Protein AF-0000000077599517 (afdb_homodimer)

Structure (mmCIF, N/CA/C/O backbone):
data_AF-0000000077599517-model_v1
#
loop_
_entity.id
_entity.type
_entity.pdbx_description
1 polymer 'L-dopachrome isomerase'
#
loop_
_atom_site.group_PDB
_atom_site.id
_atom_site.type_symbol
_atom_site.label_atom_id
_atom_site.label_alt_id
_atom_site.label_comp_id
_atom_site.label_asym_id
_atom_site.label_entity_id
_atom_site.label_seq_id
_atom_site.pdbx_PDB_ins_code
_atom_site.Cartn_x
_atom_site.Cartn_y
_atom_site.Cartn_z
_atom_site.occupancy
_atom_site.B_iso_or_equiv
_atom_site.auth_seq_id
_atom_site.auth_comp_id
_atom_site.auth_asym_id
_atom_site.auth_atom_id
_atom_site.pdbx_PDB_model_num
ATOM 1 N N . MET A 1 1 ? 3.199 19.297 -1.948 1 80 1 MET A N 1
ATOM 2 C CA . MET A 1 1 ? 2.852 17.906 -2.254 1 80 1 MET A CA 1
ATOM 3 C C . MET A 1 1 ? 2.518 17.141 -0.98 1 80 1 MET A C 1
ATOM 5 O O . MET A 1 1 ? 3.193 17.297 0.039 1 80 1 MET A O 1
ATOM 9 N N . PRO A 1 2 ? 1.123 16.578 -1.035 1 97.25 2 PRO A N 1
ATOM 10 C CA . PRO A 1 2 ? 0.981 15.195 -0.554 1 97.25 2 PRO A CA 1
ATOM 11 C C . PRO A 1 2 ? 0.06 14.352 -1.435 1 97.25 2 PRO A C 1
ATOM 13 O O . PRO A 1 2 ? -0.87 14.883 -2.047 1 97.25 2 PRO A O 1
ATOM 16 N N . THR A 1 3 ? 0.382 13.102 -1.575 1 98.69 3 THR A N 1
ATOM 17 C CA . THR A 1 3 ? -0.52 12.141 -2.193 1 98.69 3 THR A CA 1
ATOM 18 C C . THR A 1 3 ? -1.025 11.133 -1.164 1 98.69 3 THR A C 1
ATOM 20 O O . THR A 1 3 ? -0.241 10.586 -0.385 1 98.69 3 THR A O 1
ATOM 23 N N . LEU A 1 4 ? -2.318 10.992 -1.069 1 98.88 4 LEU A N 1
ATOM 24 C CA . LEU A 1 4 ? -2.969 9.945 -0.291 1 98.88 4 LEU A CA 1
ATOM 25 C C . LEU A 1 4 ? -3.652 8.93 -1.205 1 98.88 4 LEU A C 1
ATOM 27 O O . LEU A 1 4 ? -4.629 9.258 -1.88 1 98.88 4 LEU A O 1
ATOM 31 N N . THR A 1 5 ? -3.18 7.684 -1.214 1 98.88 5 THR A N 1
ATOM 32 C CA . THR A 1 5 ? -3.684 6.641 -2.1 1 98.88 5 THR A CA 1
ATOM 33 C C . THR A 1 5 ? -4.332 5.516 -1.296 1 98.88 5 THR A C 1
ATOM 35 O O . THR A 1 5 ? -3.648 4.793 -0.569 1 98.88 5 THR A O 1
ATOM 38 N N . LEU A 1 6 ? -5.621 5.371 -1.479 1 98.94 6 LEU A N 1
ATOM 39 C CA . LEU A 1 6 ? -6.398 4.43 -0.68 1 98.94 6 LEU A CA 1
ATOM 40 C C . LEU A 1 6 ? -6.848 3.24 -1.524 1 98.94 6 LEU A C 1
ATOM 42 O O . LEU A 1 6 ? -7.457 3.42 -2.58 1 98.94 6 LEU A O 1
ATOM 46 N N . LEU A 1 7 ? -6.469 2.105 -1.11 1 98.88 7 LEU A N 1
ATOM 47 C CA . LEU A 1 7 ? -7.016 0.846 -1.604 1 98.88 7 LEU A CA 1
ATOM 48 C C . LEU A 1 7 ? -7.918 0.199 -0.56 1 98.88 7 LEU A C 1
ATOM 50 O O . LEU A 1 7 ? -7.543 0.09 0.61 1 98.88 7 LEU A O 1
ATOM 54 N N . THR A 1 8 ? -9.117 -0.153 -0.905 1 98.94 8 THR A N 1
ATOM 55 C CA . THR A 1 8 ? -10.047 -0.777 0.032 1 98.94 8 THR A CA 1
ATOM 56 C C . THR A 1 8 ? -10.984 -1.738 -0.694 1 98.94 8 THR A C 1
ATOM 58 O O . THR A 1 8 ? -11.125 -1.667 -1.916 1 98.94 8 THR A O 1
ATOM 61 N N . ASN A 1 9 ? -11.547 -2.686 0.037 1 98.94 9 ASN A N 1
ATOM 62 C CA . ASN A 1 9 ? -12.531 -3.594 -0.546 1 98.94 9 ASN A CA 1
ATOM 63 C C . ASN A 1 9 ? -13.953 -3.162 -0.224 1 98.94 9 ASN A C 1
ATOM 65 O O . ASN A 1 9 ? -14.898 -3.924 -0.429 1 98.94 9 ASN A O 1
ATOM 69 N N . VAL A 1 10 ? -14.094 -1.972 0.323 1 98.88 10 VAL A N 1
ATOM 70 C CA . VAL A 1 10 ? -15.414 -1.406 0.595 1 98.88 10 VAL A CA 1
ATOM 71 C C . VAL A 1 10 ? -15.875 -0.574 -0.6 1 98.88 10 VAL A C 1
ATOM 73 O O . VAL A 1 10 ? -15.227 0.403 -0.973 1 98.88 10 VAL A O 1
ATOM 76 N N . LYS A 1 11 ? -16.969 -0.982 -1.206 1 98.56 11 LYS A N 1
ATOM 77 C CA . LYS A 1 11 ? -17.547 -0.253 -2.336 1 98.56 11 LYS A CA 1
ATOM 78 C C . LYS A 1 11 ? -18.391 0.922 -1.859 1 98.56 11 LYS A C 1
ATOM 80 O O . LYS A 1 11 ? -19.344 0.738 -1.1 1 98.56 11 LYS A O 1
ATOM 85 N N . LEU A 1 12 ? -18.078 2.041 -2.266 1 98.56 12 LEU A N 1
ATOM 86 C CA . LEU A 1 12 ? -18.781 3.246 -1.848 1 98.56 12 LEU A CA 1
ATOM 87 C C . LEU A 1 12 ? -19.875 3.611 -2.85 1 98.56 12 LEU A C 1
ATOM 89 O O . LEU A 1 12 ? -19.688 3.436 -4.059 1 98.56 12 LEU A O 1
ATOM 93 N N . ALA A 1 13 ? -20.922 4.199 -2.406 1 98.06 13 ALA A N 1
ATOM 94 C CA . ALA A 1 13 ? -22.016 4.656 -3.258 1 98.06 13 ALA A CA 1
ATOM 95 C C . ALA A 1 13 ? -21.594 5.855 -4.102 1 98.06 13 ALA A C 1
ATOM 97 O O . ALA A 1 13 ? -21.984 5.969 -5.266 1 98.06 13 ALA A O 1
ATOM 98 N N . ASP A 1 14 ? -20.812 6.781 -3.564 1 98.56 14 ASP A N 1
ATOM 99 C CA . ASP A 1 14 ? -20.344 7.988 -4.242 1 98.56 14 ASP A CA 1
ATOM 100 C C . ASP A 1 14 ? -18.859 8.227 -3.988 1 98.56 14 ASP A C 1
ATOM 102 O O . ASP A 1 14 ? -18.5 9.086 -3.184 1 98.56 14 ASP A O 1
ATOM 106 N N . PRO A 1 15 ? -18.031 7.488 -4.684 1 98.5 15 PRO A N 1
ATOM 107 C CA . PRO A 1 15 ? -16.594 7.594 -4.473 1 98.5 15 PRO A CA 1
ATOM 108 C C . PRO A 1 15 ? -16.062 9.008 -4.723 1 98.5 15 PRO A C 1
ATOM 110 O O . PRO A 1 15 ? -15.07 9.414 -4.113 1 98.5 15 PRO A O 1
ATOM 113 N N . LYS A 1 16 ? -16.672 9.734 -5.621 1 98.69 16 LYS A N 1
ATOM 114 C CA . LYS A 1 16 ? -16.219 11.086 -5.918 1 98.69 16 LYS A CA 1
ATOM 115 C C . LYS A 1 16 ? -16.453 12.023 -4.73 1 98.69 16 LYS A C 1
ATOM 117 O O . LYS A 1 16 ? -15.578 12.82 -4.375 1 98.69 16 LYS A O 1
ATOM 122 N N . ALA A 1 17 ? -17.578 11.93 -4.148 1 98.75 17 ALA A N 1
ATOM 123 C CA . ALA A 1 17 ? -17.859 12.719 -2.945 1 98.75 17 ALA A CA 1
ATOM 124 C C . ALA A 1 17 ? -16.891 12.336 -1.819 1 98.75 17 ALA A C 1
ATOM 126 O O . ALA A 1 17 ? -16.391 13.203 -1.103 1 98.75 17 ALA A O 1
ATOM 127 N N . PHE A 1 18 ? -16.719 11.078 -1.637 1 98.81 18 PHE A N 1
ATOM 128 C CA . PHE A 1 18 ? -15.773 10.602 -0.637 1 98.81 18 PHE A CA 1
ATOM 129 C C . PHE A 1 18 ? -14.383 11.195 -0.874 1 98.81 18 PHE A C 1
ATOM 131 O O . PHE A 1 18 ? -13.734 11.656 0.064 1 98.81 18 PHE A O 1
ATOM 138 N N . ALA A 1 19 ? -13.93 11.141 -2.139 1 98.88 19 ALA A N 1
ATOM 139 C CA . ALA A 1 19 ? -12.594 11.625 -2.471 1 98.88 19 ALA A CA 1
ATOM 140 C C . ALA A 1 19 ? -12.438 13.102 -2.121 1 98.88 19 ALA A C 1
ATOM 142 O O . ALA A 1 19 ? -11.375 13.523 -1.653 1 98.88 19 ALA A O 1
ATOM 143 N N . LEU A 1 20 ? -13.453 13.883 -2.363 1 98.88 20 LEU A N 1
ATOM 144 C CA . LEU A 1 20 ? -13.398 15.305 -2.041 1 98.88 20 LEU A CA 1
ATOM 145 C C . LEU A 1 20 ? -13.32 15.523 -0.533 1 98.88 20 LEU A C 1
ATOM 147 O O . LEU A 1 20 ? -12.555 16.359 -0.06 1 98.88 20 LEU A O 1
ATOM 151 N N . GLU A 1 21 ? -14.109 14.773 0.191 1 98.88 21 GLU A N 1
ATOM 152 C CA . GLU A 1 21 ? -14.039 14.836 1.647 1 98.88 21 GLU A CA 1
ATOM 153 C C . GLU A 1 21 ? -12.664 14.391 2.15 1 98.88 21 GLU A C 1
ATOM 155 O O . GLU A 1 21 ? -12.109 15 3.068 1 98.88 21 GLU A O 1
ATOM 160 N N . PHE A 1 22 ? -12.133 13.367 1.565 1 98.88 22 PHE A N 1
ATOM 161 C CA . PHE A 1 22 ? -10.828 12.82 1.911 1 98.88 22 PHE A CA 1
ATOM 162 C C . PHE A 1 22 ? -9.727 13.836 1.636 1 98.88 22 PHE A C 1
ATOM 164 O O . PHE A 1 22 ? -8.781 13.969 2.42 1 98.88 22 PHE A O 1
ATOM 171 N N . SER A 1 23 ? -9.852 14.539 0.57 1 98.88 23 SER A N 1
ATOM 172 C CA . SER A 1 23 ? -8.906 15.594 0.225 1 98.88 23 SER A CA 1
ATOM 173 C C . SER A 1 23 ? -8.875 16.688 1.294 1 98.88 23 SER A C 1
ATOM 175 O O . SER A 1 23 ? -7.801 17.078 1.751 1 98.88 23 SER A O 1
ATOM 177 N N . LYS A 1 24 ? -10.016 17.141 1.691 1 98.81 24 LYS A N 1
ATOM 178 C CA . LYS A 1 24 ? -10.109 18.156 2.727 1 98.81 24 LYS A CA 1
ATOM 179 C C . LYS A 1 24 ? -9.516 17.672 4.043 1 98.81 24 LYS A C 1
ATOM 181 O O . LYS A 1 24 ? -8.734 18.375 4.68 1 98.81 24 LYS A O 1
ATOM 186 N N . LEU A 1 25 ? -9.93 16.484 4.449 1 98.88 25 LEU A N 1
ATOM 187 C CA . LEU A 1 25 ? -9.406 15.883 5.672 1 98.88 25 LEU A CA 1
ATOM 188 C C . LEU A 1 25 ? -7.887 15.758 5.602 1 98.88 25 LEU A C 1
ATOM 190 O O . LEU A 1 25 ? -7.191 16.031 6.586 1 98.88 25 LEU A O 1
ATOM 194 N N . GLY A 1 26 ? -7.363 15.227 4.422 1 98.75 26 GLY A N 1
ATOM 195 C CA . GLY A 1 26 ? -5.926 15.102 4.242 1 98.75 26 GLY A CA 1
ATOM 196 C C . GLY A 1 26 ? -5.18 16.406 4.441 1 98.75 26 GLY A C 1
ATOM 197 O O . GLY A 1 26 ? -4.145 16.438 5.109 1 98.75 26 GLY A O 1
ATOM 198 N N . ALA A 1 27 ? -5.699 17.453 3.871 1 98.75 27 ALA A N 1
ATOM 199 C CA . ALA A 1 27 ? -5.094 18.766 4.012 1 98.75 27 ALA A CA 1
ATOM 200 C C . ALA A 1 27 ? -5.027 19.188 5.477 1 98.75 27 ALA A C 1
ATOM 202 O O . ALA A 1 27 ? -3.975 19.609 5.961 1 98.75 27 ALA A O 1
ATOM 203 N N . GLU A 1 28 ? -6.113 19.047 6.172 1 98.69 28 GLU A N 1
ATOM 204 C CA . GLU A 1 28 ? -6.199 19.406 7.582 1 98.69 28 GLU A CA 1
ATOM 205 C C . GLU A 1 28 ? -5.266 18.547 8.43 1 98.69 28 GLU A C 1
ATOM 207 O O . GLU A 1 28 ? -4.543 19.062 9.289 1 98.69 28 GLU A O 1
ATOM 212 N N . THR A 1 29 ? -5.262 17.312 8.234 1 98.75 29 THR A N 1
ATOM 213 C CA . THR A 1 29 ? -4.484 16.359 9.016 1 98.75 29 THR A CA 1
ATOM 214 C C . THR A 1 29 ? -2.988 16.609 8.852 1 98.75 29 THR A C 1
ATOM 216 O O . THR A 1 29 ? -2.244 16.641 9.828 1 98.75 29 THR A O 1
ATOM 219 N N . LEU A 1 30 ? -2.523 16.828 7.586 1 98.56 30 LEU A N 1
ATOM 220 C CA . LEU A 1 30 ? -1.104 16.953 7.27 1 98.56 30 LEU A CA 1
ATOM 221 C C . LEU A 1 30 ? -0.638 18.391 7.445 1 98.56 30 LEU A C 1
ATOM 223 O O . LEU A 1 30 ? 0.56 18.672 7.363 1 98.56 30 LEU A O 1
ATOM 227 N N . GLY A 1 31 ? -1.608 19.312 7.652 1 98 31 GLY A N 1
ATOM 228 C CA . GLY A 1 31 ? -1.264 20.719 7.793 1 98 31 GLY A CA 1
ATOM 229 C C . GLY A 1 31 ? -0.729 21.328 6.516 1 98 31 GLY A C 1
ATOM 230 O O . GLY A 1 31 ? 0.248 22.078 6.543 1 98 31 GLY A O 1
ATOM 231 N N . LYS A 1 32 ? -1.243 20.906 5.438 1 97.69 32 LYS A N 1
ATOM 232 C CA . LYS A 1 32 ? -0.854 21.406 4.121 1 97.69 32 LYS A CA 1
ATOM 233 C C . LYS A 1 32 ? -2.045 22.031 3.398 1 97.69 32 LYS A C 1
ATOM 235 O O . LYS A 1 32 ? -3.186 21.609 3.582 1 97.69 32 LYS A O 1
ATOM 240 N N . PRO A 1 33 ? -1.785 23.078 2.508 1 97.88 33 PRO A N 1
ATOM 241 C CA . PRO A 1 33 ? -2.898 23.625 1.724 1 97.88 33 PRO A CA 1
ATOM 242 C C . PRO A 1 33 ? -3.541 22.578 0.818 1 97.88 33 PRO A C 1
ATOM 244 O O . PRO A 1 33 ? -2.836 21.797 0.163 1 97.88 33 PRO A O 1
ATOM 247 N N . GLU A 1 34 ? -4.902 22.547 0.799 1 98.44 34 GLU A N 1
ATOM 248 C CA . GLU A 1 34 ? -5.605 21.594 -0.051 1 98.44 34 GLU A CA 1
ATOM 249 C C . GLU A 1 34 ? -5.238 21.781 -1.52 1 98.44 34 GLU A C 1
ATOM 251 O O . GLU A 1 34 ? -5.285 20.828 -2.305 1 98.44 34 GLU A O 1
ATOM 256 N N . LEU A 1 35 ? -4.789 22.922 -1.9 1 97.81 35 LEU A N 1
ATOM 257 C CA . LEU A 1 35 ? -4.324 23.25 -3.242 1 97.81 35 LEU A CA 1
ATOM 258 C C . LEU A 1 35 ? -3.34 22.203 -3.752 1 97.81 35 LEU A C 1
ATOM 260 O O . LEU A 1 35 ? -3.275 21.938 -4.953 1 97.81 35 LEU A O 1
ATOM 264 N N . TYR A 1 36 ? -2.609 21.562 -2.865 1 97.69 36 TYR A N 1
ATOM 265 C CA . TYR A 1 36 ? -1.51 20.688 -3.268 1 97.69 36 TYR A CA 1
ATOM 266 C C . TYR A 1 36 ? -1.839 19.234 -2.986 1 97.69 36 TYR A C 1
ATOM 268 O O . TYR A 1 36 ? -1.018 18.344 -3.232 1 97.69 36 TYR A O 1
ATOM 276 N N . ILE A 1 37 ? -2.988 18.891 -2.479 1 98.75 37 ILE A N 1
ATOM 277 C CA . ILE A 1 37 ? -3.342 17.547 -2.041 1 98.75 37 ILE A CA 1
ATOM 278 C C . ILE A 1 37 ? -3.883 16.75 -3.221 1 98.75 37 ILE A C 1
ATOM 280 O O . ILE A 1 37 ? -4.773 17.203 -3.939 1 98.75 37 ILE A O 1
ATOM 284 N N . SER A 1 38 ? -3.355 15.602 -3.408 1 98.81 38 SER A N 1
ATOM 285 C CA . SER A 1 38 ? -3.898 14.609 -4.336 1 98.81 38 SER A CA 1
ATOM 286 C C . SER A 1 38 ? -4.348 13.352 -3.602 1 98.81 38 SER A C 1
ATOM 288 O O . SER A 1 38 ? -3.607 12.812 -2.777 1 98.81 38 SER A O 1
ATOM 290 N N . VAL A 1 39 ? -5.617 12.906 -3.863 1 98.88 39 VAL A N 1
ATOM 291 C CA . VAL A 1 39 ? -6.078 11.68 -3.234 1 98.88 39 VAL A CA 1
ATOM 292 C C . VAL A 1 39 ? -6.617 10.719 -4.297 1 98.88 39 VAL A C 1
ATOM 294 O O . VAL A 1 39 ? -6.973 11.148 -5.398 1 98.88 39 VAL 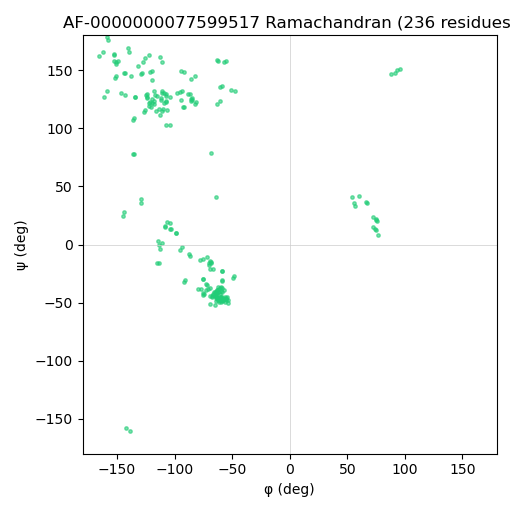A O 1
ATOM 297 N N . SER A 1 40 ? -6.633 9.445 -4.004 1 98.75 40 SER A N 1
ATOM 298 C CA . SER A 1 40 ? -7.289 8.453 -4.848 1 98.75 40 SER A CA 1
ATOM 299 C C . SER A 1 40 ? -7.934 7.355 -4.008 1 98.75 40 SER A C 1
ATOM 301 O O . SER A 1 40 ? -7.5 7.09 -2.885 1 98.75 40 SER A O 1
ATOM 303 N N . TYR A 1 41 ? -9.008 6.879 -4.535 1 98.81 41 TYR A N 1
ATOM 304 C CA . TYR A 1 41 ? -9.766 5.746 -4.012 1 98.81 41 TYR A CA 1
ATOM 305 C C . TYR A 1 41 ? -9.828 4.613 -5.027 1 98.81 41 TYR A C 1
ATOM 307 O O . TYR A 1 41 ? -10.25 4.816 -6.168 1 98.81 41 TYR A O 1
ATOM 315 N N . THR A 1 42 ? -9.359 3.486 -4.641 1 98.75 42 THR A N 1
ATOM 316 C CA . THR A 1 42 ? -9.461 2.299 -5.484 1 98.75 42 THR A CA 1
ATOM 317 C C . THR A 1 42 ? -10.227 1.189 -4.766 1 98.75 42 THR A C 1
ATOM 319 O O . THR A 1 42 ? -9.859 0.792 -3.658 1 98.75 42 THR A O 1
ATOM 322 N N . TYR A 1 43 ? -11.266 0.766 -5.402 1 98.81 43 TYR A N 1
ATOM 323 C CA . TYR A 1 43 ? -11.977 -0.415 -4.926 1 98.81 43 TYR A CA 1
ATOM 324 C C . TYR A 1 43 ? -11.336 -1.69 -5.457 1 98.81 43 TYR A C 1
ATOM 326 O O . TYR A 1 43 ? -11.109 -1.824 -6.664 1 98.81 43 TYR A O 1
ATOM 334 N N . ASN A 1 44 ? -10.977 -2.574 -4.551 1 98.81 44 ASN A N 1
ATOM 335 C CA . ASN A 1 44 ? -10.445 -3.885 -4.902 1 98.81 44 ASN A CA 1
ATOM 336 C C . ASN A 1 44 ? -11.078 -4.992 -4.062 1 98.81 44 ASN A C 1
ATOM 338 O O . ASN A 1 44 ? -10.75 -5.148 -2.887 1 98.81 44 ASN A O 1
ATOM 342 N N . GLU A 1 45 ? -11.891 -5.766 -4.676 1 98.31 45 GLU A N 1
ATOM 343 C CA . GLU A 1 45 ? -12.656 -6.766 -3.941 1 98.31 45 GLU A CA 1
ATOM 344 C C . GLU A 1 45 ? -11.766 -7.906 -3.465 1 98.31 45 GLU A C 1
ATOM 346 O O . GLU A 1 45 ? -12.18 -8.727 -2.639 1 98.31 45 GLU A O 1
ATOM 351 N N . THR A 1 46 ? -10.555 -8 -3.9 1 98.81 46 THR A N 1
ATOM 352 C CA . THR A 1 46 ? -9.664 -9.094 -3.529 1 98.81 46 THR A CA 1
ATOM 353 C C . THR A 1 46 ? -8.781 -8.703 -2.348 1 98.81 46 THR A C 1
ATOM 355 O O . THR A 1 46 ? -7.996 -9.508 -1.855 1 98.81 46 THR A O 1
ATOM 358 N N . LEU A 1 47 ? -8.867 -7.508 -1.941 1 98.88 47 LEU A N 1
ATOM 359 C CA . LEU A 1 47 ? -8.07 -7.113 -0.784 1 98.88 47 LEU A CA 1
ATOM 360 C C . LEU A 1 47 ? -8.453 -7.934 0.443 1 98.88 47 LEU A C 1
ATOM 362 O O . LEU A 1 47 ? -9.625 -7.973 0.83 1 98.88 47 LEU A O 1
ATOM 366 N N . THR A 1 48 ? -7.504 -8.578 0.995 1 98.88 48 THR A N 1
ATOM 367 C CA . THR A 1 48 ? -7.711 -9.336 2.223 1 98.88 48 THR A CA 1
ATOM 368 C C . THR A 1 48 ? -6.953 -8.703 3.387 1 98.88 48 THR A C 1
ATOM 370 O O . THR A 1 48 ? -6.023 -7.922 3.178 1 98.88 48 THR A O 1
ATOM 373 N N . PHE A 1 49 ? -7.367 -9.055 4.488 1 98.88 49 PHE A N 1
ATOM 374 C CA . PHE A 1 49 ? -6.668 -8.891 5.758 1 98.88 49 PHE A CA 1
ATOM 375 C C . PHE A 1 49 ? -6.973 -10.055 6.691 1 98.88 49 PHE A C 1
ATOM 377 O O . PHE A 1 49 ? -8.133 -10.453 6.84 1 98.88 49 PHE A O 1
ATOM 384 N N . ASN A 1 50 ? -5.871 -10.641 7.262 1 98.38 50 ASN A N 1
ATOM 385 C CA . ASN A 1 50 ? -6.078 -11.773 8.156 1 98.38 50 ASN A CA 1
ATOM 386 C C . ASN A 1 50 ? -6.84 -12.898 7.465 1 98.38 50 ASN A C 1
ATOM 388 O O . ASN A 1 50 ? -7.758 -13.477 8.047 1 98.38 50 ASN A O 1
ATOM 392 N N . GLY A 1 51 ? -6.621 -13.039 6.188 1 98.31 51 GLY A N 1
ATOM 393 C CA . GLY A 1 51 ? -7.188 -14.156 5.449 1 98.31 51 GLY A CA 1
ATOM 394 C C . GLY A 1 51 ? -8.68 -14.031 5.227 1 98.31 51 GLY A C 1
ATOM 395 O O . GLY A 1 51 ? -9.391 -15.039 5.117 1 98.31 51 GLY A O 1
ATOM 396 N N . SER A 1 52 ? -9.195 -12.883 5.258 1 98.81 52 SER A N 1
ATOM 397 C CA . SER A 1 52 ? -10.625 -12.703 5.051 1 98.81 52 SER A CA 1
ATOM 398 C C . SER A 1 52 ? -10.906 -11.461 4.211 1 98.81 52 SER A C 1
ATOM 400 O O . SER A 1 52 ? -10.031 -10.625 4.02 1 98.81 52 SER A O 1
ATOM 402 N N . PHE A 1 53 ? -12.219 -11.383 3.793 1 98.81 53 PHE A N 1
ATOM 403 C CA . PHE A 1 53 ? -12.625 -10.281 2.928 1 98.81 53 PHE A CA 1
ATOM 404 C C . PHE A 1 53 ? -13.5 -9.289 3.688 1 98.81 53 PHE A C 1
ATOM 406 O O . PHE A 1 53 ? -14.203 -8.484 3.08 1 98.81 53 PHE A O 1
ATOM 413 N N . ALA A 1 54 ? -13.492 -9.375 5.059 1 98.81 54 ALA A N 1
A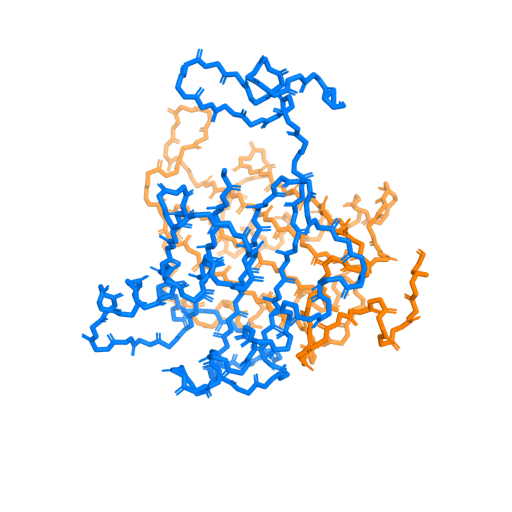TOM 414 C CA . ALA A 1 54 ? -14.133 -8.312 5.836 1 98.81 54 ALA A CA 1
ATOM 415 C C . ALA A 1 54 ? -13.523 -6.949 5.504 1 98.81 54 ALA A C 1
ATOM 417 O O . ALA A 1 54 ? -12.422 -6.871 4.961 1 98.81 54 ALA A O 1
ATOM 418 N N . PRO A 1 55 ? -14.211 -5.875 5.719 1 98.88 55 PRO A N 1
ATOM 419 C CA . PRO A 1 55 ? -13.727 -4.543 5.348 1 98.88 55 PRO A CA 1
ATOM 420 C C . PRO A 1 55 ? -12.289 -4.289 5.797 1 98.88 55 PRO A C 1
ATOM 422 O O . PRO A 1 55 ? -11.938 -4.582 6.941 1 98.88 55 PRO A O 1
ATOM 425 N N . ALA A 1 56 ? -11.508 -3.793 4.875 1 98.94 56 ALA A N 1
ATOM 426 C CA . ALA A 1 56 ? -10.086 -3.549 5.094 1 98.94 56 ALA A CA 1
ATOM 427 C C . ALA A 1 56 ? -9.578 -2.414 4.203 1 98.94 56 ALA A C 1
ATOM 429 O O . ALA A 1 56 ? -10.266 -1.997 3.27 1 98.94 56 ALA A O 1
ATOM 430 N N . PHE A 1 57 ? -8.391 -1.882 4.543 1 98.88 57 PHE A N 1
ATOM 431 C CA . PHE A 1 57 ? -7.82 -0.862 3.674 1 98.88 57 PHE A CA 1
ATOM 432 C C . PHE A 1 57 ? -6.297 -0.879 3.744 1 98.88 57 PHE A C 1
ATOM 434 O O . PHE A 1 57 ? -5.719 -1.4 4.703 1 98.88 57 PHE A O 1
ATOM 441 N N . ASN A 1 58 ? -5.688 -0.429 2.75 1 98.88 58 ASN A N 1
ATOM 442 C CA . ASN A 1 58 ? -4.297 0.005 2.695 1 98.88 58 ASN A CA 1
ATOM 443 C C . ASN A 1 58 ? -4.176 1.445 2.207 1 98.88 58 ASN A C 1
ATOM 445 O O . ASN A 1 58 ? -4.734 1.801 1.167 1 98.88 58 ASN A O 1
ATOM 449 N N . LEU A 1 59 ? -3.512 2.211 2.969 1 98.88 59 LEU A N 1
ATOM 450 C CA . LEU A 1 59 ? -3.348 3.621 2.635 1 98.88 59 LEU A CA 1
ATOM 451 C C . LEU A 1 59 ? -1.871 3.998 2.578 1 98.88 59 LEU A C 1
ATOM 453 O O . LEU A 1 59 ? -1.098 3.631 3.465 1 98.88 59 LEU A O 1
ATOM 457 N N . SER A 1 60 ? -1.476 4.613 1.538 1 98.75 60 SER A N 1
ATOM 458 C CA . SER A 1 60 ? -0.136 5.18 1.417 1 98.75 60 SER A CA 1
ATOM 459 C C . SER A 1 60 ? -0.178 6.703 1.404 1 98.75 60 SER A C 1
ATOM 461 O O . SER A 1 60 ? -0.953 7.305 0.656 1 98.75 60 SER A O 1
ATOM 463 N N . ILE A 1 61 ? 0.639 7.277 2.17 1 98.81 61 ILE A N 1
ATOM 464 C CA . ILE A 1 61 ? 0.748 8.734 2.242 1 98.81 61 ILE A CA 1
ATOM 465 C C . ILE A 1 61 ? 2.178 9.156 1.92 1 98.81 61 ILE A C 1
ATOM 467 O O . ILE A 1 61 ? 3.119 8.781 2.623 1 98.81 61 ILE A O 1
ATOM 471 N N . LYS A 1 62 ? 2.332 9.898 0.911 1 98.56 62 LYS A N 1
ATOM 472 C CA . LYS A 1 62 ? 3.598 10.539 0.568 1 98.56 62 LYS A CA 1
ATOM 473 C C . LYS A 1 62 ? 3.541 12.039 0.834 1 98.56 62 LYS A C 1
ATOM 475 O O . LYS A 1 62 ? 2.664 12.734 0.319 1 98.56 62 LYS A O 1
ATOM 480 N N . SER A 1 63 ? 4.387 12.5 1.601 1 98.19 63 SER A N 1
ATOM 481 C CA . SER A 1 63 ? 4.422 13.906 1.989 1 98.19 63 SER A CA 1
ATOM 482 C C . SER A 1 63 ? 5.844 14.359 2.311 1 98.19 63 SER A C 1
ATOM 484 O O . SER A 1 63 ? 6.633 13.594 2.865 1 98.19 63 SER A O 1
ATOM 486 N N . LEU A 1 64 ? 6.164 15.586 1.993 1 97.5 64 LEU A N 1
ATOM 487 C CA . LEU A 1 64 ? 7.52 16.109 2.164 1 97.5 64 LEU A CA 1
ATOM 488 C C . LEU A 1 64 ? 7.652 16.844 3.492 1 97.5 64 LEU A C 1
ATOM 490 O O . LEU A 1 64 ? 6.801 17.672 3.842 1 97.5 64 LEU A O 1
ATOM 494 N N . ASP A 1 65 ? 8.656 16.531 4.223 1 96.06 65 ASP A N 1
ATOM 495 C CA . ASP A 1 65 ? 9.211 17.328 5.312 1 96.06 65 ASP A CA 1
ATOM 496 C C . ASP A 1 65 ? 8.305 17.281 6.543 1 96.06 65 ASP A C 1
ATOM 498 O O . ASP A 1 65 ? 8.422 18.109 7.441 1 96.06 65 ASP A O 1
ATOM 502 N N . ASN A 1 66 ? 7.363 16.406 6.625 1 97.25 66 ASN A N 1
ATOM 503 C CA . ASN A 1 66 ? 6.473 16.422 7.781 1 97.25 66 ASN A CA 1
ATOM 504 C C . ASN A 1 66 ? 6.09 15 8.203 1 97.25 66 ASN A C 1
ATOM 506 O O . ASN A 1 66 ? 4.961 14.766 8.633 1 97.25 66 ASN A O 1
ATOM 510 N N . ILE A 1 67 ? 6.902 14.062 7.949 1 96.44 67 ILE A N 1
ATOM 511 C CA . ILE A 1 67 ? 6.75 12.672 8.359 1 96.44 67 ILE A CA 1
ATOM 512 C C . ILE A 1 67 ? 7.781 12.336 9.43 1 96.44 67 ILE A C 1
ATOM 514 O O . ILE A 1 67 ? 8.992 12.453 9.203 1 96.44 67 ILE A O 1
ATOM 518 N N . ASN A 1 68 ? 7.336 12.023 10.57 1 94.5 68 ASN A N 1
ATOM 519 C CA . ASN A 1 68 ? 8.18 11.562 11.664 1 94.5 68 ASN A CA 1
ATOM 520 C C . ASN A 1 68 ? 7.375 10.789 12.711 1 94.5 68 ASN A C 1
ATOM 522 O O . ASN A 1 68 ? 6.16 10.633 12.57 1 94.5 68 ASN A O 1
ATOM 526 N N . HIS A 1 69 ? 8.008 10.273 13.75 1 92.62 69 HIS A N 1
ATOM 527 C CA . HIS A 1 69 ? 7.387 9.391 14.727 1 92.62 69 HIS A CA 1
ATOM 528 C C . HIS A 1 69 ? 6.207 10.07 15.414 1 92.62 69 HIS A C 1
ATOM 530 O O . HIS A 1 69 ? 5.109 9.516 15.477 1 92.62 69 HIS A O 1
ATOM 536 N N . GLU A 1 70 ? 6.434 11.266 15.891 1 92.31 70 GLU A N 1
ATOM 537 C CA . GLU A 1 70 ? 5.43 11.953 16.703 1 92.31 70 GLU A CA 1
ATOM 538 C C . GLU A 1 70 ? 4.18 12.266 15.875 1 92.31 70 GLU A C 1
ATOM 540 O O . GLU A 1 70 ? 3.066 11.938 16.281 1 92.31 70 GLU A O 1
ATOM 545 N N . VAL A 1 71 ? 4.332 12.875 14.758 1 96.69 71 VAL A N 1
ATOM 546 C CA . VAL A 1 71 ? 3.162 13.336 14.023 1 96.69 71 VAL A CA 1
ATOM 547 C C . VAL A 1 71 ? 2.477 12.156 13.344 1 96.69 71 VAL A C 1
ATOM 549 O O . VAL A 1 71 ? 1.257 12.164 13.156 1 96.69 71 VAL A O 1
ATOM 552 N N . ASN A 1 72 ? 3.232 11.117 12.969 1 98.25 72 ASN A N 1
ATOM 553 C CA . ASN A 1 72 ? 2.621 9.953 12.336 1 98.25 72 ASN A CA 1
ATOM 554 C C . ASN A 1 72 ? 1.591 9.289 13.25 1 98.25 72 ASN A C 1
ATOM 556 O O . ASN A 1 72 ? 0.587 8.758 12.781 1 98.25 72 ASN A O 1
ATOM 560 N N . GLU A 1 73 ? 1.852 9.25 14.484 1 97.88 73 GLU A N 1
ATOM 561 C CA . GLU A 1 73 ? 0.875 8.719 15.43 1 97.88 73 GLU A CA 1
ATOM 562 C C . GLU A 1 73 ? -0.422 9.523 15.391 1 97.88 73 GLU A C 1
ATOM 564 O O . GLU A 1 73 ? -1.514 8.945 15.383 1 97.88 73 GLU A O 1
ATOM 569 N N . GLN A 1 74 ? -0.205 10.836 15.422 1 98.25 74 GLN A N 1
ATOM 570 C CA . GLN A 1 74 ? -1.371 11.711 15.383 1 98.25 74 GLN A CA 1
ATOM 571 C C . GLN A 1 74 ? -2.125 11.555 14.062 1 98.25 74 GLN A C 1
ATOM 573 O O . GLN A 1 74 ? -3.357 11.5 14.047 1 98.25 74 GLN A O 1
ATOM 578 N N . TYR A 1 75 ? -1.38 11.516 12.945 1 98.81 75 TYR A N 1
ATOM 579 C CA . TYR A 1 75 ? -2.01 11.281 11.648 1 98.81 75 TYR A CA 1
ATOM 580 C C . TYR A 1 75 ? -2.826 9.992 11.672 1 98.81 75 TYR A C 1
ATOM 582 O O . TYR A 1 75 ? -3.967 9.969 11.203 1 98.81 75 TYR A O 1
ATOM 590 N N . SER A 1 76 ? -2.213 8.961 12.195 1 98.75 76 SER A N 1
ATOM 591 C CA . SER A 1 76 ? -2.861 7.656 12.227 1 98.75 76 SER A CA 1
ATOM 592 C C . SER A 1 76 ? -4.168 7.711 13.008 1 98.75 76 SER A C 1
ATOM 594 O O . SER A 1 76 ? -5.188 7.176 12.562 1 98.75 76 SER A O 1
ATOM 596 N N . LYS A 1 77 ? -4.152 8.312 14.133 1 98.69 77 LYS A N 1
ATOM 597 C CA . LYS A 1 77 ? -5.359 8.422 14.945 1 98.69 77 LYS A CA 1
ATOM 598 C C . LYS A 1 77 ? -6.508 9.023 14.141 1 98.69 77 LYS A C 1
ATOM 600 O O . LYS A 1 77 ? -7.609 8.477 14.109 1 98.69 77 LYS A O 1
ATOM 605 N N . VAL A 1 78 ? -6.242 10.117 13.5 1 98.88 78 VAL A N 1
ATOM 606 C CA . VAL A 1 78 ? -7.266 10.852 12.766 1 98.88 78 VAL A CA 1
ATOM 607 C C . VAL A 1 78 ? -7.734 10.031 11.57 1 98.88 78 VAL A C 1
ATOM 609 O O . VAL A 1 78 ? -8.938 9.891 11.336 1 98.88 78 VAL A O 1
ATOM 612 N N . LEU A 1 79 ? -6.844 9.461 10.836 1 98.88 79 LEU A N 1
ATOM 613 C CA . LEU A 1 79 ? -7.152 8.789 9.578 1 98.88 79 LEU A CA 1
ATOM 614 C C . LEU A 1 79 ? -7.863 7.465 9.836 1 98.88 79 LEU A C 1
ATOM 616 O O . LEU A 1 79 ? -8.797 7.109 9.109 1 98.88 79 LEU A O 1
ATOM 620 N N . PHE A 1 80 ? -7.434 6.766 10.844 1 98.88 80 PHE A N 1
ATOM 621 C CA . PHE A 1 80 ? -8.117 5.523 11.172 1 98.88 80 PHE A CA 1
ATOM 622 C C . PHE A 1 80 ? -9.562 5.797 11.594 1 98.88 80 PHE A C 1
ATOM 624 O O . PHE A 1 80 ? -10.477 5.066 11.203 1 98.88 80 PHE A O 1
ATOM 631 N N . LYS A 1 81 ? -9.766 6.801 12.375 1 98.81 81 LYS A N 1
ATOM 632 C CA . LYS A 1 81 ? -11.117 7.164 12.773 1 98.81 81 LYS A CA 1
ATOM 633 C C . LYS A 1 81 ? -11.969 7.539 11.562 1 98.81 81 LYS A C 1
ATOM 635 O O . LYS A 1 81 ? -13.117 7.109 11.453 1 98.81 81 LYS A O 1
ATOM 640 N N . PHE A 1 82 ? -11.453 8.336 10.719 1 98.88 82 PHE A N 1
ATOM 641 C CA . PHE A 1 82 ? -12.156 8.758 9.516 1 98.88 82 PHE A CA 1
ATOM 642 C C . PHE A 1 82 ? -12.586 7.555 8.688 1 98.88 82 PHE A C 1
ATOM 644 O O . PHE A 1 82 ? -13.734 7.477 8.242 1 98.88 82 PHE A O 1
ATOM 651 N N . LEU A 1 83 ? -11.664 6.59 8.477 1 98.81 83 LEU A N 1
ATOM 652 C CA . LEU A 1 83 ? -11.938 5.438 7.621 1 98.81 83 LEU A CA 1
ATOM 653 C C . LEU A 1 83 ? -12.906 4.477 8.297 1 98.81 83 LEU A C 1
ATOM 655 O O . LEU A 1 83 ? -13.703 3.822 7.625 1 98.81 83 LEU A O 1
ATOM 659 N N . GLU A 1 84 ? -12.82 4.363 9.609 1 98.81 84 GLU A N 1
ATOM 660 C CA . GLU A 1 84 ? -13.852 3.621 10.328 1 98.81 84 GLU A CA 1
ATOM 661 C C . GLU A 1 84 ? -15.227 4.238 10.117 1 98.81 84 GLU A C 1
ATOM 663 O O . GLU A 1 84 ? -16.188 3.527 9.82 1 98.81 84 GLU A O 1
ATOM 668 N N . ASP A 1 85 ? -15.305 5.551 10.25 1 98.69 85 ASP A N 1
ATOM 669 C CA . ASP A 1 85 ? -16.578 6.258 10.133 1 98.69 85 ASP A CA 1
ATOM 670 C C . ASP A 1 85 ? -17.141 6.145 8.719 1 98.69 85 ASP A C 1
ATOM 672 O O . ASP A 1 85 ? -18.344 5.953 8.539 1 98.69 85 ASP A O 1
ATOM 676 N N . LYS A 1 86 ? -16.266 6.254 7.762 1 98.62 86 LYS A N 1
ATOM 677 C CA . LYS A 1 86 ? -16.734 6.395 6.387 1 98.62 86 LYS A CA 1
ATOM 678 C C . LYS A 1 86 ? -16.844 5.031 5.707 1 98.62 86 LYS A C 1
ATOM 680 O O . LYS A 1 86 ? -17.719 4.828 4.852 1 98.62 86 LYS A O 1
ATOM 685 N N . LEU A 1 87 ? -15.961 4.094 6.102 1 98.5 87 LEU A N 1
ATOM 686 C CA . LEU A 1 87 ? -15.898 2.824 5.391 1 98.5 87 LEU A CA 1
ATOM 687 C C . LEU A 1 87 ? -16.359 1.677 6.289 1 98.5 87 LEU A C 1
ATOM 689 O O . LEU A 1 87 ? -16.562 0.559 5.812 1 98.5 87 LEU A O 1
ATOM 693 N N . GLY A 1 88 ? -16.422 1.918 7.574 1 98.56 88 GLY A N 1
ATOM 694 C CA . GLY A 1 88 ? -16.766 0.856 8.508 1 98.56 88 GLY A CA 1
ATOM 695 C C . GLY A 1 88 ? -15.633 -0.128 8.734 1 98.56 88 GLY A C 1
ATOM 696 O O . GLY A 1 88 ? -15.875 -1.282 9.094 1 98.56 88 GLY A O 1
ATOM 697 N N . VAL A 1 89 ? -14.453 0.25 8.477 1 98.75 89 VAL A N 1
ATOM 698 C CA . VAL A 1 89 ? -13.305 -0.639 8.656 1 98.75 89 VAL A CA 1
ATOM 699 C C . VAL A 1 89 ? -12.812 -0.562 10.102 1 98.75 89 VAL A C 1
ATOM 701 O O . VAL A 1 89 ? -12.477 0.518 10.594 1 98.75 89 VAL A O 1
ATOM 704 N N . PRO A 1 90 ? -12.766 -1.708 10.773 1 98.06 90 PRO A N 1
ATOM 705 C CA . PRO A 1 90 ? -12.172 -1.697 12.117 1 98.06 90 PRO A CA 1
ATOM 706 C C . PRO A 1 90 ? -10.695 -1.301 12.109 1 98.06 90 PRO A C 1
ATOM 708 O O . PRO A 1 90 ? -10.008 -1.516 11.109 1 98.06 90 PRO A O 1
ATOM 711 N N . GLY A 1 91 ? -10.195 -0.832 13.258 1 97.38 91 GLY A N 1
ATOM 712 C CA . GLY A 1 91 ? -8.859 -0.283 13.375 1 97.38 91 GLY A CA 1
ATOM 713 C C . GLY A 1 91 ? -7.766 -1.324 13.195 1 97.38 91 GLY A C 1
ATOM 714 O O . GLY A 1 91 ? -6.602 -0.982 12.984 1 97.38 91 GLY A O 1
ATOM 715 N N . ASP A 1 92 ? -8.109 -2.574 13.266 1 98.31 92 ASP A N 1
ATOM 716 C CA . ASP A 1 92 ? -7.109 -3.633 13.195 1 98.31 92 ASP A CA 1
ATOM 717 C C . ASP A 1 92 ? -7.168 -4.348 11.844 1 98.31 92 ASP A C 1
ATOM 719 O O . ASP A 1 92 ? -6.727 -5.492 11.719 1 98.31 92 ASP A O 1
ATOM 723 N N . ARG A 1 93 ? -7.758 -3.729 10.859 1 98.69 93 ARG A N 1
ATOM 724 C CA . ARG A 1 93 ? -7.836 -4.344 9.539 1 98.69 93 ARG A CA 1
ATOM 725 C C . ARG A 1 93 ? -7.359 -3.383 8.461 1 98.69 93 ARG A C 1
ATOM 727 O O . ARG A 1 93 ? -7.93 -3.34 7.363 1 98.69 93 ARG A O 1
ATOM 734 N N . GLY A 1 94 ? -6.297 -2.607 8.727 1 98.56 94 GLY A N 1
ATOM 735 C CA . GLY A 1 94 ? -5.688 -1.731 7.734 1 98.56 94 GLY A CA 1
ATOM 736 C C . GLY A 1 94 ? -4.316 -1.226 8.148 1 98.56 94 GLY A C 1
ATOM 737 O O . GLY A 1 94 ? -3.957 -1.286 9.328 1 98.56 94 GLY A O 1
ATOM 738 N N . TYR A 1 95 ? -3.611 -0.759 7.164 1 98.88 95 TYR A N 1
ATOM 739 C CA . TYR A 1 95 ? -2.303 -0.148 7.359 1 98.88 95 TYR A CA 1
ATOM 740 C C . TYR A 1 95 ? -2.227 1.213 6.68 1 98.88 95 TYR A C 1
ATOM 742 O O . TYR A 1 95 ? -2.859 1.431 5.645 1 98.88 95 TYR A O 1
ATOM 750 N N . ILE A 1 96 ? -1.494 2.07 7.281 1 98.81 96 ILE A N 1
ATOM 751 C CA . ILE A 1 96 ? -1.091 3.312 6.633 1 98.81 96 ILE A CA 1
ATOM 752 C C . ILE A 1 96 ? 0.43 3.361 6.508 1 98.81 96 ILE A C 1
ATOM 754 O O . ILE A 1 96 ? 1.146 3.229 7.504 1 98.81 96 ILE A O 1
ATOM 758 N N . GLU A 1 97 ? 0.896 3.516 5.367 1 98.62 97 GLU A N 1
ATOM 759 C CA . GLU A 1 97 ? 2.318 3.744 5.137 1 98.62 97 GLU A CA 1
ATOM 760 C C . GLU A 1 97 ? 2.615 5.23 4.957 1 98.62 97 GLU A C 1
ATOM 762 O O . GLU A 1 97 ? 1.979 5.902 4.145 1 98.62 97 GLU A O 1
ATOM 767 N N . PHE A 1 98 ? 3.605 5.73 5.684 1 98.62 98 PHE A N 1
ATOM 768 C CA . PHE A 1 98 ? 4.062 7.109 5.562 1 98.62 98 PHE A CA 1
ATOM 769 C C . PHE A 1 98 ? 5.414 7.172 4.863 1 98.62 98 PHE A C 1
ATOM 771 O O . PHE A 1 98 ? 6.371 6.52 5.289 1 98.62 98 PHE A O 1
ATOM 778 N N . VAL A 1 99 ? 5.496 8.023 3.844 1 98.06 99 VAL A N 1
ATOM 779 C CA . VAL A 1 99 ? 6.719 8.109 3.053 1 98.06 99 VAL A CA 1
ATOM 780 C C . VAL A 1 99 ? 7.09 9.578 2.83 1 98.06 99 VAL A C 1
ATOM 782 O O . VAL A 1 99 ? 6.258 10.367 2.379 1 98.06 99 VAL A O 1
ATOM 785 N N . ASP A 1 100 ? 8.258 9.93 3.137 1 98 100 ASP A N 1
ATOM 786 C CA . ASP A 1 100 ? 8.883 11.156 2.646 1 98 100 ASP A CA 1
ATOM 787 C C . ASP A 1 100 ? 9.961 10.852 1.609 1 98 100 ASP A C 1
ATOM 789 O O . ASP A 1 100 ? 11.055 10.398 1.957 1 98 100 ASP A O 1
ATOM 793 N N . PRO A 1 101 ? 9.695 11.031 0.359 1 96.88 101 PRO A N 1
ATOM 794 C CA . PRO A 1 101 ? 10.672 10.68 -0.682 1 96.88 101 PRO A CA 1
ATOM 795 C C . PRO A 1 101 ? 11.898 11.586 -0.664 1 96.88 101 PRO A C 1
ATOM 797 O O . PRO A 1 101 ? 12.938 11.234 -1.234 1 96.88 101 PRO A O 1
ATOM 800 N N . GLY A 1 102 ? 11.766 12.703 0.017 1 97.25 102 GLY A N 1
ATOM 801 C CA . GLY A 1 102 ? 12.781 13.734 -0.078 1 97.25 102 GLY A CA 1
ATOM 802 C C . GLY A 1 102 ? 12.547 14.703 -1.222 1 97.25 102 GLY A C 1
ATOM 803 O O . GLY A 1 102 ? 12.055 14.312 -2.281 1 97.25 102 GLY A O 1
ATOM 804 N N . ARG A 1 103 ? 12.93 15.984 -1.035 1 97.12 103 ARG A N 1
ATOM 805 C CA . ARG A 1 103 ? 12.602 17.078 -1.946 1 97.12 103 ARG A CA 1
ATOM 806 C C . ARG A 1 103 ? 13.148 16.812 -3.344 1 97.12 103 ARG A C 1
ATOM 808 O O . ARG A 1 103 ? 12.492 17.094 -4.344 1 97.12 103 ARG A O 1
ATOM 815 N N . VAL A 1 104 ? 14.359 16.188 -3.51 1 97.62 104 VAL A N 1
ATOM 816 C CA . VAL A 1 104 ? 15.023 16.016 -4.797 1 97.62 104 VAL A CA 1
ATOM 817 C C . VAL A 1 104 ? 14.367 14.867 -5.57 1 97.62 104 VAL A C 1
ATOM 819 O O . VAL A 1 104 ? 14.562 14.742 -6.781 1 97.62 104 VAL A O 1
ATOM 822 N N . ASN A 1 105 ? 13.586 14.156 -4.836 1 97.88 105 ASN A N 1
ATOM 823 C CA . ASN A 1 105 ? 12.992 12.969 -5.445 1 97.88 105 ASN A CA 1
ATOM 824 C C . ASN A 1 105 ? 11.523 13.195 -5.797 1 97.88 105 ASN A C 1
ATOM 826 O O . ASN A 1 105 ? 10.789 12.242 -6.055 1 97.88 105 ASN A O 1
ATOM 830 N N . MET A 1 106 ? 11.047 14.453 -5.773 1 97.38 106 MET A N 1
ATOM 831 C CA . MET A 1 106 ? 9.664 14.781 -6.125 1 97.38 106 MET A CA 1
ATOM 832 C C . MET A 1 106 ? 9.625 15.867 -7.195 1 97.38 106 MET A C 1
ATOM 834 O O . MET A 1 106 ? 10.047 17 -6.953 1 97.38 106 MET A O 1
ATOM 838 N N . GLY A 1 107 ? 9.117 15.414 -8.367 1 98.06 107 GLY A N 1
ATOM 839 C CA . GLY A 1 107 ? 8.961 16.359 -9.461 1 98.06 107 GLY A CA 1
ATOM 840 C C . GLY A 1 107 ? 7.688 17.172 -9.367 1 98.06 107 GLY A C 1
ATOM 841 O O . GLY A 1 107 ? 6.645 16.656 -8.953 1 98.06 107 GLY A O 1
ATOM 842 N N . TYR A 1 108 ? 7.711 18.359 -9.75 1 97.69 108 TYR A N 1
ATOM 843 C CA . TYR A 1 108 ? 6.578 19.281 -9.789 1 97.69 108 TYR A CA 1
ATOM 844 C C . TYR A 1 108 ? 6.859 20.453 -10.711 1 97.69 108 TYR A C 1
ATOM 846 O O . TYR A 1 108 ? 7.941 21.047 -10.648 1 97.69 108 TYR A O 1
ATOM 854 N N . LYS A 1 109 ? 5.934 20.656 -11.625 1 97.5 109 LYS A N 1
ATOM 855 C CA . LYS A 1 109 ? 6.004 21.797 -12.531 1 97.5 109 LYS A CA 1
ATOM 856 C C . LYS A 1 109 ? 7.281 21.766 -13.367 1 97.5 109 LYS A C 1
ATOM 858 O O . LYS A 1 109 ? 7.941 22.781 -13.547 1 97.5 109 LYS A O 1
ATOM 863 N N . GLY A 1 110 ? 7.656 20.594 -13.844 1 98.06 110 GLY A N 1
ATOM 864 C CA . GLY A 1 110 ? 8.766 20.391 -14.766 1 98.06 110 GLY A CA 1
ATOM 865 C C . GLY A 1 110 ? 10.125 20.5 -14.102 1 98.06 110 GLY A C 1
ATOM 866 O O . GLY A 1 110 ? 11.141 20.641 -14.781 1 98.06 110 GLY A O 1
ATOM 867 N N . THR A 1 111 ? 10.172 20.5 -12.781 1 98.12 111 THR A N 1
ATOM 868 C CA . THR A 1 111 ? 11.383 20.469 -11.969 1 98.12 111 THR A CA 1
ATOM 869 C C . THR A 1 111 ? 11.172 19.594 -10.727 1 98.12 111 THR A C 1
ATOM 871 O O . THR A 1 111 ? 10.359 18.672 -10.742 1 98.12 111 THR A O 1
ATOM 874 N N . THR A 1 112 ? 12.07 19.891 -9.641 1 97.81 112 THR A N 1
ATOM 875 C CA . THR A 1 112 ? 11.898 19.156 -8.398 1 97.81 112 THR A CA 1
ATOM 876 C C . THR A 1 112 ? 11.742 20.109 -7.219 1 97.81 112 THR A C 1
ATOM 878 O O . THR A 1 112 ? 12.07 21.297 -7.324 1 97.81 112 THR A O 1
ATOM 881 N N . PHE A 1 113 ? 11.203 19.625 -6.129 1 97.25 113 PHE A N 1
ATOM 882 C CA . PHE A 1 113 ? 11.07 20.438 -4.926 1 97.25 113 PHE A CA 1
ATOM 883 C C . PHE A 1 113 ? 12.445 20.766 -4.34 1 97.25 113 PHE A C 1
ATOM 885 O O . PHE A 1 113 ? 12.578 21.703 -3.551 1 97.25 113 PHE A O 1
ATOM 892 N N . GLY A 1 114 ? 13.422 19.859 -4.785 1 97.06 114 GLY A N 1
ATOM 893 C CA . GLY A 1 114 ? 14.781 20.234 -4.418 1 97.06 114 GLY A CA 1
ATOM 894 C C . GLY A 1 114 ? 15.195 21.594 -4.953 1 97.06 114 GLY A C 1
ATOM 895 O O . GLY A 1 114 ? 15.906 22.328 -4.277 1 97.06 114 GLY A O 1
ATOM 896 N N . THR A 1 115 ? 14.742 21.844 -6.141 1 96.94 115 THR A N 1
ATOM 897 C CA . THR A 1 115 ? 15.031 23.125 -6.789 1 96.94 115 THR A CA 1
ATOM 898 C C . THR A 1 115 ? 14.109 24.219 -6.258 1 96.94 115 THR A C 1
ATOM 900 O O . THR A 1 115 ? 14.547 25.359 -6.031 1 96.94 115 THR A O 1
ATOM 903 N N . ILE A 1 116 ? 12.898 23.969 -6.008 1 95.31 116 ILE A N 1
ATOM 904 C CA . ILE A 1 116 ? 11.883 24.953 -5.637 1 95.31 116 ILE A CA 1
ATOM 905 C C . ILE A 1 116 ? 12.109 25.391 -4.191 1 95.31 116 ILE A C 1
ATOM 907 O O . ILE A 1 116 ? 12.031 26.594 -3.883 1 95.31 116 ILE A O 1
ATOM 911 N N . PHE A 1 117 ? 12.414 24.438 -3.285 1 93.56 117 PHE A N 1
ATOM 912 C CA . PHE A 1 117 ? 12.484 24.734 -1.859 1 93.56 117 PHE A CA 1
ATOM 913 C C . PHE A 1 117 ? 13.914 24.578 -1.348 1 93.56 117 PHE A C 1
ATOM 915 O O . PHE A 1 117 ? 14.195 24.875 -0.184 1 93.56 117 PHE A O 1
ATOM 922 N N . GLY A 1 118 ? 14.82 24.188 -2.32 1 91.06 118 GLY A N 1
ATOM 923 C CA . GLY A 1 118 ? 16.156 23.828 -1.887 1 91.06 118 GLY A CA 1
ATOM 924 C C . GLY A 1 118 ? 16.344 22.344 -1.627 1 91.06 118 GLY A C 1
ATOM 925 O O . GLY A 1 118 ? 15.359 21.625 -1.444 1 91.06 118 GLY A O 1
ATOM 926 N N . LYS A 1 119 ? 17.703 21.797 -1.856 1 75.31 119 LYS A N 1
ATOM 927 C CA . LYS A 1 119 ? 18.031 20.375 -1.797 1 75.31 119 LYS A CA 1
ATOM 928 C C . LYS A 1 119 ? 17.812 19.812 -0.392 1 75.31 119 LYS A C 1
ATOM 930 O O . LYS A 1 119 ? 18.219 20.438 0.595 1 75.31 119 LYS A O 1
ATOM 935 N N . LYS A 1 120 ? 16.906 20.047 0.349 1 68.5 120 LYS A N 1
ATOM 936 C CA . LYS A 1 120 ? 16.938 19.594 1.736 1 68.5 120 LYS A CA 1
ATOM 937 C C . LYS A 1 120 ? 18.031 18.562 1.956 1 68.5 120 LYS A C 1
ATOM 939 O O . LYS A 1 120 ? 18.312 17.734 1.077 1 68.5 120 LYS A O 1
ATOM 944 N N . MET B 1 1 ? 3.174 -7.512 10.18 1 83.06 1 MET B N 1
ATOM 945 C CA . MET B 1 1 ? 2.541 -6.461 9.391 1 83.06 1 MET B CA 1
ATOM 946 C C . MET B 1 1 ? 3.041 -6.484 7.949 1 83.06 1 MET B C 1
ATOM 948 O O . MET B 1 1 ? 4.02 -5.812 7.617 1 83.06 1 MET B O 1
ATOM 952 N N . PRO B 1 2 ? 2.633 -7.191 7.211 1 97.12 2 PRO B N 1
ATOM 953 C CA . PRO B 1 2 ? 3.053 -7.207 5.809 1 97.12 2 PRO B CA 1
ATOM 954 C C . PRO B 1 2 ? 1.901 -6.934 4.844 1 97.12 2 PRO B C 1
ATOM 956 O O . PRO B 1 2 ? 0.754 -7.289 5.129 1 97.12 2 PRO B O 1
ATOM 959 N N . THR B 1 3 ? 2.162 -6.211 3.828 1 98.75 3 THR B N 1
ATOM 960 C CA . THR B 1 3 ? 1.276 -6.078 2.676 1 98.75 3 THR B CA 1
ATOM 961 C C . THR B 1 3 ? 1.925 -6.66 1.425 1 98.75 3 THR B C 1
ATOM 963 O O . THR B 1 3 ? 3.092 -6.387 1.139 1 98.75 3 THR B O 1
ATOM 966 N N . LEU B 1 4 ? 1.268 -7.516 0.729 1 98.94 4 LEU B N 1
ATOM 967 C CA . LEU B 1 4 ? 1.663 -8.039 -0.575 1 98.94 4 LEU B CA 1
ATOM 968 C C . LEU B 1 4 ? 0.702 -7.566 -1.661 1 98.94 4 LEU B C 1
ATOM 970 O O . LEU B 1 4 ? -0.459 -7.984 -1.69 1 98.94 4 LEU B O 1
ATOM 974 N N . THR B 1 5 ? 1.139 -6.734 -2.549 1 98.88 5 THR B N 1
ATOM 975 C CA . THR B 1 5 ? 0.317 -6.137 -3.596 1 98.88 5 THR B CA 1
ATOM 976 C C . THR B 1 5 ? 0.75 -6.633 -4.973 1 98.88 5 THR B C 1
ATOM 978 O O . THR B 1 5 ? 1.848 -6.316 -5.434 1 98.88 5 THR B O 1
ATOM 981 N N . LEU B 1 6 ? -0.151 -7.332 -5.633 1 98.94 6 LEU B N 1
ATOM 982 C CA . LEU B 1 6 ? 0.185 -7.98 -6.898 1 98.94 6 LEU B CA 1
ATOM 983 C C . LEU B 1 6 ? -0.55 -7.316 -8.055 1 98.94 6 LEU B C 1
ATOM 985 O O . LEU B 1 6 ? -1.772 -7.164 -8.016 1 98.94 6 LEU B O 1
ATOM 989 N N . LEU B 1 7 ? 0.15 -6.875 -9.016 1 98.94 7 LEU B N 1
ATOM 990 C CA . LEU B 1 7 ? -0.348 -6.461 -10.32 1 98.94 7 LEU B CA 1
ATOM 991 C C . LEU B 1 7 ? 0.06 -7.457 -11.406 1 98.94 7 LEU B C 1
ATOM 993 O O . LEU B 1 7 ? 1.223 -7.859 -11.477 1 98.94 7 LEU B O 1
ATOM 997 N N . THR B 1 8 ? -0.816 -7.895 -12.203 1 98.94 8 THR B N 1
ATOM 998 C CA . THR B 1 8 ? -0.507 -8.859 -13.258 1 98.94 8 THR B CA 1
ATOM 999 C C . THR B 1 8 ? -1.475 -8.711 -14.43 1 98.94 8 THR B C 1
ATOM 1001 O O . THR B 1 8 ? -2.547 -8.117 -14.281 1 98.94 8 THR B O 1
ATOM 1004 N N . ASN B 1 9 ? -1.097 -9.164 -15.602 1 98.94 9 ASN B N 1
ATOM 1005 C CA . ASN B 1 9 ? -1.979 -9.164 -16.766 1 98.94 9 ASN B CA 1
ATOM 1006 C C . ASN B 1 9 ? -2.621 -10.531 -16.984 1 98.94 9 ASN B C 1
ATOM 1008 O O . ASN B 1 9 ? -3.229 -10.773 -18.016 1 98.94 9 ASN B O 1
ATOM 1012 N N . VAL B 1 10 ? -2.48 -11.438 -16.031 1 98.88 10 VAL B N 1
ATOM 1013 C CA . VAL B 1 10 ? -3.127 -12.742 -16.094 1 98.88 10 VAL B CA 1
ATOM 1014 C C . VAL B 1 10 ? -4.48 -12.688 -15.383 1 98.88 10 VAL B C 1
ATOM 1016 O O . VAL B 1 10 ? -4.551 -12.406 -14.188 1 98.88 10 VAL B O 1
ATOM 1019 N N . LYS B 1 11 ? -5.516 -12.93 -16.125 1 98.56 11 LYS B N 1
ATOM 1020 C CA . LYS B 1 11 ? -6.863 -12.945 -15.562 1 98.56 11 LYS B CA 1
ATOM 1021 C C . LYS B 1 11 ? -7.172 -14.281 -14.898 1 98.56 11 LYS B C 1
ATOM 1023 O O . LYS B 1 11 ? -7.129 -15.328 -15.555 1 98.56 11 LYS B O 1
ATOM 1028 N N . LEU B 1 12 ? -7.469 -14.273 -13.672 1 98.44 12 LEU B N 1
ATOM 1029 C CA . LEU B 1 12 ? -7.738 -15.5 -12.93 1 98.44 12 LEU B CA 1
ATOM 1030 C C . LEU B 1 12 ? -9.227 -15.828 -12.945 1 98.44 12 LEU B C 1
ATOM 1032 O O . LEU B 1 12 ? -10.07 -14.922 -12.898 1 98.44 12 LEU B O 1
ATOM 1036 N N . ALA B 1 13 ? -9.602 -17.047 -12.922 1 97.94 13 ALA B N 1
ATOM 1037 C CA . ALA B 1 13 ? -10.984 -17.5 -12.875 1 97.94 13 ALA B CA 1
ATOM 1038 C C . ALA B 1 13 ? -11.625 -17.188 -11.523 1 97.94 13 ALA B C 1
ATOM 1040 O O . ALA B 1 13 ? -12.797 -16.828 -11.453 1 97.94 13 ALA B O 1
ATOM 1041 N N . ASP B 1 14 ? -10.875 -17.312 -10.414 1 98.5 14 ASP B N 1
ATOM 1042 C CA . ASP B 1 14 ? -11.336 -17.047 -9.055 1 98.5 14 ASP B CA 1
ATOM 1043 C C . ASP B 1 14 ? -10.305 -16.25 -8.266 1 98.5 14 ASP B C 1
ATOM 1045 O O . ASP B 1 14 ? -9.594 -16.812 -7.43 1 98.5 14 ASP B O 1
ATOM 1049 N N . PRO B 1 15 ? -10.234 -14.984 -8.508 1 98.62 15 PRO B N 1
ATOM 1050 C CA . PRO B 1 15 ? -9.234 -14.141 -7.848 1 98.62 15 PRO B CA 1
ATOM 1051 C C . PRO B 1 15 ? -9.352 -14.172 -6.324 1 98.62 15 PRO B C 1
ATOM 1053 O O . PRO B 1 15 ? -8.344 -14.023 -5.625 1 98.62 15 PRO B O 1
ATOM 1056 N N . LYS B 1 16 ? -10.555 -14.359 -5.84 1 98.62 16 LYS B N 1
ATOM 1057 C CA . LYS B 1 16 ? -10.734 -14.383 -4.391 1 98.62 16 LYS B CA 1
ATOM 1058 C C . LYS B 1 16 ? -10.094 -15.625 -3.785 1 98.62 16 LYS B C 1
ATOM 1060 O O . LYS B 1 16 ? -9.438 -15.547 -2.744 1 98.62 16 LYS B O 1
ATOM 1065 N N . ALA B 1 17 ? -10.312 -16.719 -4.418 1 98.75 17 ALA B N 1
ATOM 1066 C CA . ALA B 1 17 ? -9.648 -17.938 -3.955 1 98.75 17 ALA B CA 1
ATOM 1067 C C . ALA B 1 17 ? -8.125 -17.797 -4.02 1 98.75 17 ALA B C 1
ATOM 1069 O O . ALA B 1 17 ? -7.418 -18.219 -3.109 1 98.75 17 ALA B O 1
ATOM 1070 N N . PHE B 1 18 ? -7.641 -17.25 -5.039 1 98.81 18 PHE B N 1
ATOM 1071 C CA . PHE B 1 18 ? -6.215 -16.984 -5.191 1 98.81 18 PHE B CA 1
ATOM 1072 C C . PHE B 1 18 ? -5.703 -16.109 -4.055 1 98.81 18 PHE B C 1
ATOM 1074 O O . PHE B 1 18 ? -4.652 -16.391 -3.471 1 98.81 18 PHE B O 1
ATOM 1081 N N . ALA B 1 19 ? -6.422 -15.047 -3.785 1 98.88 19 ALA B N 1
ATOM 1082 C CA . ALA B 1 19 ? -5.996 -14.094 -2.76 1 98.88 19 ALA B CA 1
ATOM 1083 C C . ALA B 1 19 ? -5.863 -14.773 -1.401 1 98.88 19 ALA B C 1
ATOM 1085 O O . ALA B 1 19 ? -4.934 -14.492 -0.646 1 98.88 19 ALA B O 1
ATOM 1086 N N . LEU B 1 20 ? -6.809 -15.664 -1.071 1 98.88 20 LEU B N 1
ATOM 1087 C CA . LEU B 1 20 ? -6.75 -16.375 0.2 1 98.88 20 LEU B CA 1
ATOM 1088 C C . LEU B 1 20 ? -5.543 -17.312 0.247 1 98.88 20 LEU B C 1
ATOM 1090 O O . LEU B 1 20 ? -4.863 -17.391 1.272 1 98.88 20 LEU B O 1
ATOM 1094 N N . GLU B 1 21 ? -5.309 -17.969 -0.857 1 98.88 21 GLU B N 1
ATOM 1095 C CA . GLU B 1 21 ? -4.121 -18.812 -0.938 1 98.88 21 GLU B CA 1
ATOM 1096 C C . GLU B 1 21 ? -2.846 -17.984 -0.824 1 98.88 21 GLU B C 1
ATOM 1098 O O . GLU B 1 21 ? -1.892 -18.391 -0.156 1 98.88 21 GLU B O 1
ATOM 1103 N N 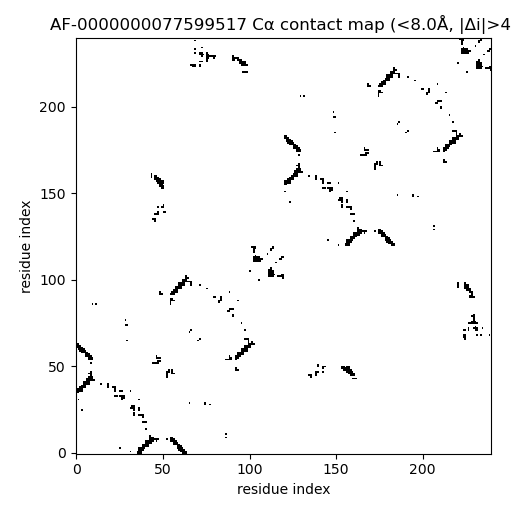. PHE B 1 22 ? -2.803 -16.859 -1.459 1 98.88 22 PHE B N 1
ATOM 1104 C CA . PHE B 1 22 ? -1.671 -15.945 -1.45 1 98.88 22 PHE B CA 1
ATOM 1105 C C . PHE B 1 22 ? -1.421 -15.414 -0.046 1 98.88 22 PHE B C 1
ATOM 1107 O O . PHE B 1 22 ? -0.27 -15.266 0.372 1 98.88 22 PHE B O 1
ATOM 1114 N N . SER B 1 23 ? -2.461 -15.133 0.68 1 98.88 23 SER B N 1
ATOM 1115 C CA . SER B 1 23 ? -2.354 -14.688 2.066 1 98.88 23 SER B CA 1
ATOM 1116 C C . SER B 1 23 ? -1.664 -15.742 2.93 1 98.88 23 SER B C 1
ATOM 1118 O O . SER B 1 23 ? -0.74 -15.422 3.684 1 98.88 23 SER B O 1
ATOM 1120 N N . LYS B 1 24 ? -2.105 -16.969 2.791 1 98.81 24 LYS B N 1
ATOM 1121 C CA . LYS B 1 24 ? -1.5 -18.062 3.545 1 98.81 24 LYS B CA 1
ATOM 1122 C C . LYS B 1 24 ? -0.028 -18.234 3.182 1 98.81 24 LYS B C 1
ATOM 1124 O O . LYS B 1 24 ? 0.824 -18.359 4.062 1 98.81 24 LYS B O 1
ATOM 1129 N N . LEU B 1 25 ? 0.254 -18.25 1.908 1 98.88 25 LEU B N 1
ATOM 1130 C CA . LEU B 1 25 ? 1.631 -18.391 1.443 1 98.88 25 LEU B CA 1
ATOM 1131 C C . LEU B 1 25 ? 2.49 -17.234 1.968 1 98.88 25 LEU B C 1
ATOM 1133 O O . LEU B 1 25 ? 3.637 -17.453 2.371 1 98.88 25 LEU B O 1
ATOM 1137 N N . GLY B 1 26 ? 1.929 -15.984 1.855 1 98.75 26 GLY B N 1
ATOM 1138 C CA . GLY B 1 26 ? 2.66 -14.828 2.355 1 98.75 26 GLY B CA 1
ATOM 1139 C C . GLY B 1 26 ? 3.043 -14.953 3.818 1 98.75 26 GLY B C 1
ATOM 1140 O O . GLY B 1 26 ? 4.18 -14.656 4.195 1 98.75 26 GLY B O 1
ATOM 1141 N N . ALA B 1 27 ? 2.119 -15.383 4.629 1 98.75 27 ALA B N 1
ATOM 1142 C CA . ALA B 1 27 ? 2.369 -15.578 6.055 1 98.75 27 ALA B CA 1
ATOM 1143 C C . ALA B 1 27 ? 3.496 -16.578 6.281 1 98.75 27 ALA B C 1
ATOM 1145 O O . ALA B 1 27 ? 4.434 -16.312 7.035 1 98.75 27 ALA B O 1
ATOM 1146 N N . GLU B 1 28 ? 3.418 -17.688 5.609 1 98.69 28 GLU B N 1
ATOM 1147 C CA . GLU B 1 28 ? 4.422 -18.734 5.734 1 98.69 28 GLU B CA 1
ATOM 1148 C C . GLU B 1 28 ? 5.789 -18.266 5.25 1 98.69 28 GLU B C 1
ATOM 1150 O O . GLU B 1 28 ? 6.801 -18.469 5.922 1 98.69 28 GLU B O 1
ATOM 1155 N N . THR B 1 29 ? 5.852 -17.641 4.145 1 98.75 29 THR B N 1
ATOM 1156 C CA . THR B 1 29 ? 7.094 -17.188 3.516 1 98.75 29 THR B CA 1
ATOM 1157 C C . THR B 1 29 ? 7.797 -16.156 4.379 1 98.75 29 THR B C 1
ATOM 1159 O O . THR B 1 29 ? 9.008 -16.234 4.598 1 98.75 29 THR B O 1
ATOM 1162 N N . LEU B 1 30 ? 7.043 -15.195 4.91 1 98.56 30 LEU B N 1
ATOM 1163 C CA . LEU B 1 30 ? 7.613 -14.07 5.645 1 98.56 30 LEU B CA 1
ATOM 1164 C C . LEU B 1 30 ? 7.793 -14.414 7.117 1 98.56 30 LEU B C 1
ATOM 1166 O O . LEU B 1 30 ? 8.383 -13.641 7.875 1 98.56 30 LEU B O 1
ATOM 1170 N N . GLY B 1 31 ? 7.266 -15.57 7.488 1 97.88 31 GLY B N 1
ATOM 1171 C CA . GLY B 1 31 ? 7.348 -15.969 8.883 1 97.88 31 GLY B CA 1
ATOM 1172 C C . GLY B 1 31 ? 6.551 -15.078 9.812 1 97.88 31 GLY B C 1
ATOM 1173 O O . GLY B 1 31 ? 7.02 -14.719 10.898 1 97.88 31 GLY B O 1
ATOM 1174 N N . LYS B 1 32 ? 5.438 -14.609 9.406 1 97.88 32 LYS B N 1
ATOM 1175 C CA . LYS B 1 32 ? 4.555 -13.742 10.18 1 97.88 32 LYS B CA 1
ATOM 1176 C C . LYS B 1 32 ? 3.174 -14.367 10.336 1 97.88 32 LYS B C 1
ATOM 1178 O O . LYS B 1 32 ? 2.711 -15.102 9.461 1 97.88 32 LYS B O 1
ATOM 1183 N N . PRO B 1 33 ? 2.486 -14.078 11.516 1 98.25 33 PRO B N 1
ATOM 1184 C CA . PRO B 1 33 ? 1.116 -14.578 11.641 1 98.25 33 PRO B CA 1
ATOM 1185 C C . PRO B 1 33 ? 0.198 -14.062 10.531 1 98.25 33 PRO B C 1
ATOM 1187 O O . PRO B 1 33 ? 0.256 -12.883 10.18 1 98.25 33 PRO B O 1
ATOM 1190 N N . GLU B 1 34 ? -0.641 -14.961 9.953 1 98.5 34 GLU B N 1
ATOM 1191 C CA . GLU B 1 34 ? -1.581 -14.547 8.914 1 98.5 34 GLU B CA 1
ATOM 1192 C C . GLU B 1 34 ? -2.529 -13.461 9.43 1 98.5 34 GLU B C 1
ATOM 1194 O O . GLU B 1 34 ? -3.025 -12.648 8.656 1 98.5 34 GLU B O 1
ATOM 1199 N N . LEU B 1 35 ? -2.699 -13.406 10.719 1 98.06 35 LEU B N 1
ATOM 1200 C CA . LEU B 1 35 ? -3.504 -12.406 11.406 1 98.06 35 LEU B CA 1
ATOM 1201 C C . LEU B 1 35 ? -3.152 -11 10.922 1 98.06 35 LEU B C 1
ATOM 1203 O O . LEU B 1 35 ? -4.012 -10.117 10.891 1 98.06 35 LEU B O 1
ATOM 1207 N N . TYR B 1 36 ? -1.952 -10.812 10.461 1 98.19 36 TYR B N 1
ATOM 1208 C CA . TYR B 1 36 ? -1.477 -9.469 10.148 1 98.19 36 TYR B CA 1
ATOM 1209 C C . TYR B 1 36 ? -1.229 -9.312 8.648 1 98.19 36 TYR B C 1
ATOM 1211 O O . TYR B 1 36 ? -0.814 -8.25 8.188 1 98.19 36 TYR B O 1
ATOM 1219 N N . ILE B 1 37 ? -1.495 -10.273 7.848 1 98.88 37 ILE B N 1
ATOM 1220 C CA . ILE B 1 37 ? -1.145 -10.266 6.43 1 98.88 37 ILE B CA 1
ATOM 1221 C C . ILE B 1 37 ? -2.271 -9.617 5.625 1 98.88 37 ILE B C 1
ATOM 1223 O O . ILE B 1 37 ? -3.441 -9.969 5.793 1 98.88 37 ILE B O 1
ATOM 1227 N N . SER B 1 38 ? -1.914 -8.688 4.801 1 98.94 38 SER B N 1
ATOM 1228 C CA . SER B 1 38 ? -2.824 -8.125 3.807 1 98.94 38 SER B CA 1
ATOM 1229 C C . SER B 1 38 ? -2.314 -8.375 2.391 1 98.94 38 SER B C 1
ATOM 1231 O O . SER B 1 38 ? -1.135 -8.156 2.104 1 98.94 38 SER B O 1
ATOM 1233 N N . VAL B 1 39 ? -3.227 -8.875 1.492 1 98.94 39 VAL B N 1
ATOM 1234 C CA . VAL B 1 39 ? -2.811 -9.094 0.11 1 98.94 39 VAL B CA 1
ATOM 1235 C C . VAL B 1 39 ? -3.85 -8.5 -0.84 1 98.94 39 VAL B C 1
ATOM 1237 O O . VAL B 1 39 ? -5.012 -8.328 -0.468 1 98.94 39 VAL B O 1
ATOM 1240 N N . SER B 1 40 ? -3.432 -8.133 -1.989 1 98.75 40 SER B N 1
ATOM 1241 C CA . SER B 1 40 ? -4.336 -7.699 -3.049 1 98.75 40 SER B CA 1
ATOM 1242 C C . SER B 1 40 ? -3.846 -8.156 -4.418 1 98.75 40 SER B C 1
ATOM 1244 O O . SER B 1 40 ? -2.643 -8.32 -4.629 1 98.75 40 SER B O 1
ATOM 1246 N N . TYR B 1 41 ? -4.777 -8.422 -5.285 1 98.88 41 TYR B N 1
ATOM 1247 C CA . TYR B 1 41 ? -4.602 -8.812 -6.68 1 98.88 41 TYR B CA 1
ATOM 1248 C C . TYR B 1 41 ? -5.258 -7.809 -7.617 1 98.88 41 TYR B C 1
ATOM 1250 O O . TYR B 1 41 ? -6.438 -7.488 -7.469 1 98.88 41 TYR B O 1
ATOM 1258 N N . THR B 1 42 ? -4.508 -7.293 -8.531 1 98.88 42 THR B N 1
ATOM 1259 C CA . THR B 1 42 ? -5.035 -6.402 -9.562 1 98.88 42 THR B CA 1
ATOM 1260 C C . THR B 1 42 ? -4.742 -6.957 -10.953 1 98.88 42 THR B C 1
ATOM 1262 O O . THR B 1 42 ? -3.584 -7.176 -11.305 1 98.88 42 THR B O 1
ATOM 1265 N N . TYR B 1 43 ? -5.777 -7.156 -11.656 1 98.81 43 TYR B N 1
ATOM 1266 C CA . TYR B 1 43 ? -5.637 -7.488 -13.07 1 98.81 43 TYR B CA 1
ATOM 1267 C C . TYR B 1 43 ? -5.5 -6.23 -13.922 1 98.81 43 TYR B C 1
ATOM 1269 O O . TYR B 1 43 ? -6.309 -5.305 -13.797 1 98.81 43 TYR B O 1
ATOM 1277 N N . ASN B 1 44 ? -4.5 -6.102 -14.727 1 98.75 44 ASN B N 1
ATOM 1278 C CA . ASN B 1 44 ? -4.266 -5.02 -15.68 1 98.75 44 ASN B CA 1
ATOM 1279 C C . ASN B 1 44 ? -3.805 -5.555 -17.031 1 98.75 44 ASN B C 1
ATOM 1281 O O . ASN B 1 44 ? -2.645 -5.938 -17.188 1 98.75 44 ASN B O 1
ATOM 1285 N N . GLU B 1 45 ? -4.629 -5.508 -17.953 1 98.44 45 GLU B N 1
ATOM 1286 C CA . GLU B 1 45 ? -4.359 -6.129 -19.25 1 98.44 45 GLU B CA 1
ATOM 1287 C C . GLU B 1 45 ? -3.27 -5.371 -20 1 98.44 45 GLU B C 1
ATOM 1289 O O . GLU B 1 45 ? -2.732 -5.875 -21 1 98.44 45 GLU B O 1
ATOM 1294 N N . THR B 1 46 ? -2.932 -4.199 -19.609 1 98.75 46 THR B N 1
ATOM 1295 C CA . THR B 1 46 ? -1.97 -3.387 -20.344 1 98.75 46 THR B CA 1
ATOM 1296 C C . THR B 1 46 ? -0.562 -3.576 -19.797 1 98.75 46 THR B C 1
ATOM 1298 O O . THR B 1 46 ? 0.392 -2.965 -20.281 1 98.75 46 THR B O 1
ATOM 1301 N N . LEU B 1 47 ? -0.412 -4.387 -18.75 1 98.81 47 LEU B N 1
ATOM 1302 C CA . LEU B 1 47 ? 0.926 -4.648 -18.219 1 98.81 47 LEU B CA 1
ATOM 1303 C C . LEU B 1 47 ? 1.787 -5.355 -19.266 1 98.81 47 LEU B C 1
ATOM 1305 O O . LEU B 1 47 ? 1.404 -6.406 -19.781 1 98.81 47 LEU B O 1
ATOM 1309 N N . THR B 1 48 ? 2.881 -4.648 -19.562 1 98.81 48 THR B N 1
ATOM 1310 C CA . THR B 1 48 ? 3.844 -5.238 -20.484 1 98.81 48 THR B CA 1
ATOM 1311 C C . THR B 1 48 ? 5.141 -5.598 -19.766 1 98.81 48 THR B C 1
ATOM 1313 O O . THR B 1 48 ? 5.422 -5.066 -18.688 1 98.81 48 THR B O 1
ATOM 1316 N N . PHE B 1 49 ? 5.836 -6.516 -20.375 1 98.75 49 PHE B N 1
ATOM 1317 C CA . PHE B 1 49 ? 7.223 -6.832 -20.062 1 98.75 49 PHE B CA 1
ATOM 1318 C C . PHE B 1 49 ? 8.008 -7.176 -21.312 1 98.75 49 PHE B C 1
ATOM 1320 O O . PHE B 1 49 ? 7.523 -7.93 -22.172 1 98.75 49 PHE B O 1
ATOM 1327 N N . ASN B 1 50 ? 9.203 -6.43 -21.391 1 98.44 50 ASN B N 1
ATOM 1328 C CA . ASN B 1 50 ? 10.031 -6.652 -22.562 1 98.44 50 ASN B CA 1
ATOM 1329 C C . ASN B 1 50 ? 9.25 -6.422 -23.859 1 98.44 50 ASN B C 1
ATOM 1331 O O . ASN B 1 50 ? 9.305 -7.242 -24.781 1 98.44 50 ASN B O 1
ATOM 1335 N N . GLY B 1 51 ? 8.328 -5.445 -23.891 1 98.44 51 GLY B N 1
ATOM 1336 C CA . GLY B 1 51 ? 7.641 -5 -25.094 1 98.44 51 GLY B CA 1
ATOM 1337 C C . GLY B 1 51 ? 6.566 -5.969 -25.547 1 98.44 51 GLY B C 1
ATOM 1338 O O . GLY B 1 51 ? 6.246 -6.023 -26.75 1 98.44 51 GLY B O 1
ATOM 1339 N N . SER B 1 52 ? 6.059 -6.84 -24.703 1 9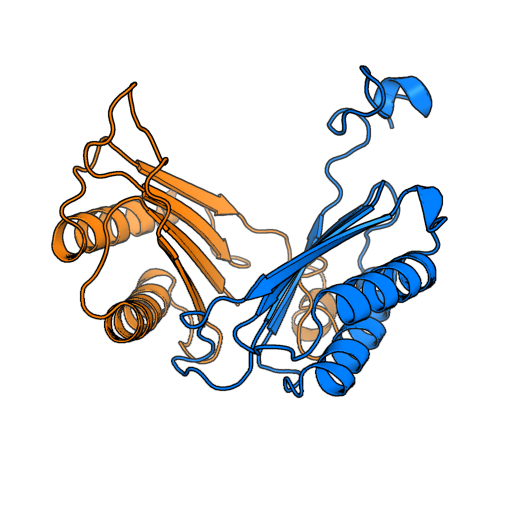8.75 52 SER B N 1
ATOM 1340 C CA . SER B 1 52 ? 5.02 -7.793 -25.062 1 98.75 52 SER B CA 1
ATOM 1341 C C . SER B 1 52 ? 3.988 -7.941 -23.953 1 98.75 52 SER B C 1
ATOM 1343 O O . SER B 1 52 ? 4.242 -7.555 -22.812 1 98.75 52 SER B O 1
ATOM 1345 N N . PHE B 1 53 ? 2.838 -8.57 -24.297 1 98.69 53 PHE B N 1
ATOM 1346 C CA . PHE B 1 53 ? 1.739 -8.773 -23.359 1 98.69 53 PHE B CA 1
ATOM 1347 C C . PHE B 1 53 ? 1.704 -10.211 -22.859 1 98.69 53 PHE B C 1
ATOM 1349 O O . PHE B 1 53 ? 0.697 -10.656 -22.312 1 98.69 53 PHE B O 1
ATOM 1356 N N . ALA B 1 54 ? 2.809 -11.016 -23.094 1 98.75 54 ALA B N 1
ATOM 1357 C CA . ALA B 1 54 ? 2.906 -12.328 -22.453 1 98.75 54 ALA B CA 1
ATOM 1358 C C . ALA B 1 54 ? 2.773 -12.219 -20.938 1 98.75 54 ALA B C 1
ATOM 1360 O O . ALA B 1 54 ? 2.973 -11.141 -20.375 1 98.75 54 ALA B O 1
ATOM 1361 N N . PRO B 1 55 ? 2.424 -13.227 -20.25 1 98.88 55 PRO B N 1
ATOM 1362 C CA . PRO B 1 55 ? 2.18 -13.164 -18.812 1 98.88 55 PRO B CA 1
ATOM 1363 C C . PRO B 1 55 ? 3.326 -12.5 -18.047 1 98.88 55 PRO B C 1
ATOM 1365 O O . PRO B 1 55 ? 4.496 -12.812 -18.281 1 98.88 55 PRO B O 1
ATOM 1368 N N . ALA B 1 56 ? 2.969 -11.578 -17.156 1 98.94 56 ALA B N 1
ATOM 1369 C CA . ALA B 1 56 ? 3.926 -10.797 -16.375 1 98.94 56 ALA B CA 1
ATOM 1370 C C . ALA B 1 56 ? 3.328 -10.359 -15.047 1 98.94 56 ALA B C 1
ATOM 1372 O O . ALA B 1 56 ? 2.115 -10.453 -14.844 1 98.94 56 ALA B O 1
ATOM 1373 N N . PHE B 1 57 ? 4.227 -9.961 -14.148 1 98.94 57 PHE B N 1
ATOM 1374 C CA . PHE B 1 57 ? 3.697 -9.461 -12.891 1 98.94 57 PHE B CA 1
ATOM 1375 C C . PHE B 1 57 ? 4.637 -8.422 -12.281 1 98.94 57 PHE B C 1
ATOM 1377 O O . PHE B 1 57 ? 5.812 -8.359 -12.641 1 98.94 57 PHE B O 1
ATOM 1384 N N . ASN B 1 58 ? 4.102 -7.582 -11.453 1 98.94 58 ASN B N 1
ATOM 1385 C CA . ASN B 1 58 ? 4.793 -6.754 -10.469 1 98.94 58 ASN B CA 1
ATOM 1386 C C . ASN B 1 58 ? 4.254 -6.988 -9.062 1 98.94 58 ASN B C 1
ATOM 1388 O O . ASN B 1 58 ? 3.043 -6.957 -8.844 1 98.94 58 ASN B O 1
ATOM 1392 N N . LEU B 1 59 ? 5.164 -7.273 -8.195 1 98.88 59 LEU B N 1
ATOM 1393 C CA . LEU B 1 59 ? 4.781 -7.535 -6.812 1 98.88 59 LEU B CA 1
ATOM 1394 C C . LEU B 1 59 ? 5.543 -6.625 -5.855 1 98.88 59 LEU B C 1
ATOM 1396 O O . LEU B 1 59 ? 6.762 -6.477 -5.973 1 98.88 59 LEU B O 1
ATOM 1400 N N . SER B 1 60 ? 4.832 -5.957 -4.992 1 98.81 60 SER B N 1
ATOM 1401 C CA . SER B 1 60 ? 5.438 -5.188 -3.91 1 98.81 60 SER B CA 1
ATOM 1402 C C . SER B 1 60 ? 5.148 -5.82 -2.553 1 98.81 60 SER B C 1
ATOM 1404 O O . SER B 1 60 ? 4 -6.152 -2.248 1 98.81 60 SER B O 1
ATOM 1406 N N . ILE B 1 61 ? 6.18 -5.984 -1.801 1 98.81 61 ILE B N 1
ATOM 1407 C CA . ILE B 1 61 ? 6.062 -6.531 -0.454 1 98.81 61 ILE B CA 1
ATOM 1408 C C . ILE B 1 61 ? 6.602 -5.527 0.561 1 98.81 61 ILE B C 1
ATOM 1410 O O . ILE B 1 61 ? 7.773 -5.152 0.51 1 98.81 61 ILE B O 1
ATOM 1414 N N . LYS B 1 62 ? 5.758 -5.082 1.438 1 98.5 62 LYS B N 1
ATOM 1415 C CA . LYS B 1 62 ? 6.137 -4.254 2.58 1 98.5 62 LYS B CA 1
ATOM 1416 C C . LYS B 1 62 ? 6.062 -5.047 3.883 1 98.5 62 LYS B C 1
ATOM 1418 O O . LYS B 1 62 ? 5.02 -5.621 4.207 1 98.5 62 LYS B O 1
ATOM 1423 N N . SER B 1 63 ? 7.121 -5.102 4.574 1 98.31 63 SER B N 1
ATOM 1424 C CA . SER B 1 63 ? 7.215 -5.883 5.805 1 98.31 63 SER B CA 1
ATOM 1425 C C . SER B 1 63 ? 8.234 -5.277 6.762 1 98.31 63 SER B C 1
ATOM 1427 O O . SER B 1 63 ? 9.289 -4.793 6.336 1 98.31 63 SER B O 1
ATOM 1429 N N . LEU B 1 64 ? 7.906 -5.352 8.023 1 97.69 64 LEU B N 1
ATOM 1430 C CA . LEU B 1 64 ? 8.75 -4.719 9.031 1 97.69 64 LEU B CA 1
ATOM 1431 C C . LEU B 1 64 ? 9.766 -5.715 9.594 1 97.69 64 LEU B C 1
ATOM 1433 O O . LEU B 1 64 ? 9.398 -6.84 9.938 1 97.69 64 LEU B O 1
ATOM 1437 N N . ASP B 1 65 ? 11 -5.34 9.68 1 96.62 65 ASP B N 1
ATOM 1438 C CA . ASP B 1 65 ? 12.062 -5.922 10.5 1 96.62 65 ASP B CA 1
ATOM 1439 C C . ASP B 1 65 ? 12.508 -7.27 9.945 1 96.62 65 ASP B C 1
ATOM 1441 O O . ASP B 1 65 ? 13.148 -8.055 10.648 1 96.62 65 ASP B O 1
ATOM 1445 N N . ASN B 1 66 ? 12.18 -7.617 8.734 1 97.31 66 ASN B N 1
ATOM 1446 C CA . ASN B 1 66 ? 12.562 -8.938 8.242 1 97.31 66 ASN B CA 1
ATOM 1447 C C . ASN B 1 66 ? 12.906 -8.906 6.758 1 97.31 66 ASN B C 1
ATOM 1449 O O . ASN B 1 66 ? 12.625 -9.852 6.027 1 97.31 66 ASN B O 1
ATOM 1453 N N . ILE B 1 67 ? 13.297 -7.777 6.285 1 96.75 67 ILE B N 1
ATOM 1454 C CA . ILE B 1 67 ? 13.766 -7.582 4.918 1 96.75 67 ILE B CA 1
ATOM 1455 C C . ILE B 1 67 ? 15.281 -7.391 4.918 1 96.75 67 ILE B C 1
ATOM 1457 O O . ILE B 1 67 ? 15.797 -6.457 5.535 1 96.75 67 ILE B O 1
ATOM 1461 N N . ASN B 1 68 ? 15.953 -8.25 4.355 1 96 68 ASN B N 1
ATOM 1462 C CA . ASN B 1 68 ? 17.391 -8.133 4.172 1 96 68 ASN B CA 1
ATOM 1463 C C . ASN B 1 68 ? 17.891 -9.008 3.018 1 96 68 ASN B C 1
ATOM 1465 O O . ASN B 1 68 ? 17.094 -9.711 2.391 1 96 68 ASN B O 1
ATOM 1469 N N . HIS B 1 69 ? 19.156 -8.945 2.686 1 94.12 69 HIS B N 1
ATOM 1470 C CA . HIS B 1 69 ? 19.734 -9.602 1.517 1 94.12 69 HIS B CA 1
ATOM 1471 C C . HIS B 1 69 ? 19.5 -11.109 1.561 1 94.12 69 HIS B C 1
ATOM 1473 O O . HIS B 1 69 ? 19.031 -11.695 0.583 1 94.12 69 HIS B O 1
ATOM 1479 N N . GLU B 1 70 ? 19.75 -11.727 2.639 1 94.25 70 GLU B N 1
ATOM 1480 C CA . GLU B 1 70 ? 19.719 -13.18 2.752 1 94.25 70 GLU B CA 1
ATOM 1481 C C . GLU B 1 70 ? 18.297 -13.711 2.631 1 94.25 70 GLU B C 1
ATOM 1483 O O . GLU B 1 70 ? 18.031 -14.602 1.825 1 94.25 70 GLU B O 1
ATOM 1488 N N . VAL B 1 71 ? 17.391 -13.18 3.396 1 96.62 71 VAL B N 1
ATOM 1489 C CA . VAL B 1 71 ? 16.047 -13.75 3.432 1 96.62 71 VAL B CA 1
ATOM 1490 C C . VAL B 1 71 ? 15.289 -13.359 2.168 1 96.62 71 VAL B C 1
ATOM 1492 O O . VAL B 1 71 ? 14.43 -14.109 1.695 1 96.62 71 VAL B O 1
ATOM 1495 N N . ASN B 1 72 ? 15.609 -12.164 1.556 1 98.19 72 ASN B N 1
ATOM 1496 C CA . ASN B 1 72 ? 14.93 -11.742 0.336 1 98.19 72 ASN B CA 1
ATOM 1497 C C . ASN B 1 72 ? 15.156 -12.734 -0.8 1 98.19 72 ASN B C 1
ATOM 1499 O O . ASN B 1 72 ? 14.266 -12.945 -1.631 1 98.19 72 ASN B O 1
ATOM 1503 N N . GLU B 1 73 ? 16.312 -13.266 -0.895 1 98.31 73 GLU B N 1
ATOM 1504 C CA . GLU B 1 73 ? 16.578 -14.281 -1.908 1 98.31 73 GLU B CA 1
ATOM 1505 C C . GLU B 1 73 ? 15.672 -15.5 -1.725 1 98.31 73 GLU B C 1
ATOM 1507 O O . GLU B 1 73 ? 15.133 -16.031 -2.697 1 98.31 73 GLU B O 1
ATOM 1512 N N . GLN B 1 74 ? 15.586 -15.906 -0.473 1 98.31 74 GLN B N 1
ATOM 1513 C CA . GLN B 1 74 ? 14.727 -17.047 -0.166 1 98.31 74 GLN B CA 1
ATOM 1514 C C . GLN B 1 74 ? 13.266 -16.734 -0.443 1 98.31 74 GLN B C 1
ATOM 1516 O O . GLN B 1 74 ? 12.539 -17.562 -1.002 1 98.31 74 GLN B O 1
ATOM 1521 N N . TYR B 1 75 ? 12.82 -15.523 -0.013 1 98.75 75 TYR B N 1
ATOM 1522 C CA . TYR B 1 75 ? 11.469 -15.094 -0.329 1 98.75 75 TYR B CA 1
ATOM 1523 C C . TYR B 1 75 ? 11.203 -15.164 -1.829 1 98.75 75 TYR B C 1
ATOM 1525 O O . TYR B 1 75 ? 10.172 -15.68 -2.262 1 98.75 75 TYR B O 1
ATOM 1533 N N . SER B 1 76 ? 12.156 -14.609 -2.588 1 98.75 76 SER B N 1
ATOM 1534 C CA . SER B 1 76 ? 12.016 -14.547 -4.039 1 98.75 76 SER B CA 1
ATOM 1535 C C . SER B 1 76 ? 11.852 -15.945 -4.637 1 98.75 76 SER B C 1
ATOM 1537 O O . SER B 1 76 ? 10.984 -16.156 -5.484 1 98.75 76 SER B O 1
ATOM 1539 N N . LYS B 1 77 ? 12.617 -16.859 -4.234 1 98.62 77 LYS B N 1
ATOM 1540 C CA . LYS B 1 77 ? 12.531 -18.219 -4.746 1 98.62 77 LYS B CA 1
ATOM 1541 C C . LYS B 1 77 ? 11.133 -18.781 -4.562 1 98.62 77 LYS B C 1
ATOM 1543 O O . LYS B 1 77 ? 10.547 -19.328 -5.504 1 98.62 77 LYS B O 1
ATOM 1548 N N . VAL B 1 78 ? 10.633 -18.641 -3.381 1 98.81 78 VAL B N 1
ATOM 1549 C CA . VAL B 1 78 ? 9.328 -19.203 -3.041 1 98.81 78 VAL B CA 1
ATOM 1550 C C . VAL B 1 78 ? 8.234 -18.484 -3.834 1 98.81 78 VAL B C 1
ATOM 1552 O O . VAL B 1 78 ? 7.363 -19.125 -4.422 1 98.81 78 VAL B O 1
ATOM 1555 N N . LEU B 1 79 ? 8.289 -17.203 -3.941 1 98.88 79 LEU B N 1
ATOM 1556 C CA . LEU B 1 79 ? 7.234 -16.391 -4.535 1 98.88 79 LEU B CA 1
ATOM 1557 C C . LEU B 1 79 ? 7.238 -16.516 -6.055 1 98.88 79 LEU B C 1
ATOM 1559 O O . LEU B 1 79 ? 6.18 -16.594 -6.68 1 98.88 79 LEU B O 1
ATOM 1563 N N . PHE B 1 80 ? 8.43 -16.516 -6.637 1 98.88 80 PHE B N 1
ATOM 1564 C CA . PHE B 1 80 ? 8.492 -16.703 -8.078 1 98.88 80 PHE B CA 1
ATOM 1565 C C . PHE B 1 80 ? 7.926 -18.062 -8.477 1 98.88 80 PHE B C 1
ATOM 1567 O O . PHE B 1 80 ? 7.199 -18.172 -9.469 1 98.88 80 PHE B O 1
ATOM 1574 N N . LYS B 1 81 ? 8.219 -19.109 -7.715 1 98.81 81 LYS B N 1
ATOM 1575 C CA . LYS B 1 81 ? 7.676 -20.438 -7.996 1 98.81 81 LYS B CA 1
ATOM 1576 C C . LYS B 1 81 ? 6.152 -20.438 -7.859 1 98.81 81 LYS B C 1
ATOM 1578 O O . LYS B 1 81 ? 5.453 -21 -8.703 1 98.81 81 LYS B O 1
ATOM 1583 N N . PHE B 1 82 ? 5.668 -19.906 -6.809 1 98.88 82 PHE B N 1
ATOM 1584 C CA . PHE B 1 82 ? 4.23 -19.828 -6.566 1 98.88 82 PHE B CA 1
ATOM 1585 C C . PHE B 1 82 ? 3.521 -19.141 -7.73 1 98.88 82 PHE B C 1
ATOM 1587 O O . PHE B 1 82 ? 2.5 -19.641 -8.219 1 98.88 82 PHE B O 1
ATOM 1594 N N . LEU B 1 83 ? 4.039 -17.984 -8.234 1 98.81 83 LEU B N 1
ATOM 1595 C CA . LEU B 1 83 ? 3.4 -17.188 -9.289 1 98.81 83 LEU B CA 1
ATOM 1596 C C . LEU B 1 83 ? 3.51 -17.906 -10.633 1 98.81 83 LEU B C 1
ATOM 1598 O O . LEU B 1 83 ? 2.609 -17.797 -11.469 1 98.81 83 LEU B O 1
ATOM 1602 N N . GLU B 1 84 ? 4.586 -18.578 -10.844 1 98.75 84 GLU B N 1
ATOM 1603 C CA . GLU B 1 84 ? 4.672 -19.438 -12.031 1 98.75 84 GLU B CA 1
ATOM 1604 C C . GLU B 1 84 ? 3.596 -20.516 -12.016 1 98.75 84 GLU B C 1
ATOM 1606 O O . GLU B 1 84 ? 2.906 -20.719 -13.016 1 98.75 84 GLU B O 1
ATOM 1611 N N . ASP B 1 85 ? 3.486 -21.172 -10.883 1 98.69 85 ASP B N 1
ATOM 1612 C CA . ASP B 1 85 ? 2.535 -22.266 -10.75 1 98.69 85 ASP B CA 1
ATOM 1613 C C . ASP B 1 85 ? 1.1 -21.781 -10.906 1 98.69 85 ASP B C 1
ATOM 1615 O O . ASP B 1 85 ? 0.276 -22.438 -11.547 1 98.69 85 ASP B O 1
ATOM 1619 N N . LYS B 1 86 ? 0.819 -20.641 -10.32 1 98.62 86 LYS B N 1
ATOM 1620 C CA . LYS B 1 86 ? -0.565 -20.188 -10.227 1 98.62 86 LYS B CA 1
ATOM 1621 C C . LYS B 1 86 ? -0.945 -19.312 -11.43 1 98.62 86 LYS B C 1
ATOM 1623 O O . LYS B 1 86 ? -2.098 -19.328 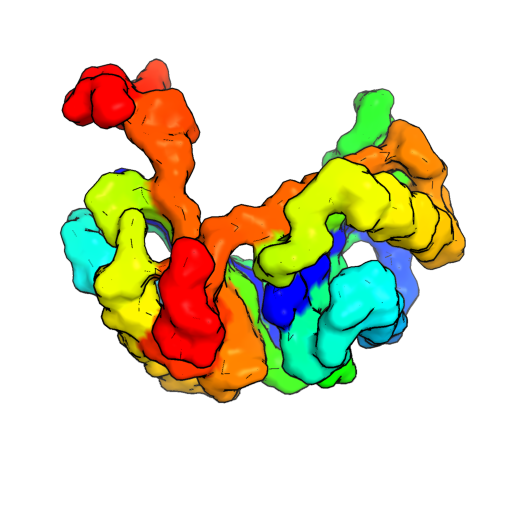-11.859 1 98.62 86 LYS B O 1
ATOM 1628 N N . LEU B 1 87 ? 0.032 -18.578 -12.008 1 98.5 87 LEU B N 1
ATOM 1629 C CA . LEU B 1 87 ? -0.285 -17.594 -13.047 1 98.5 87 LEU B CA 1
ATOM 1630 C C . LEU B 1 87 ? 0.34 -18 -14.375 1 98.5 87 LEU B C 1
ATOM 1632 O O . LEU B 1 87 ? 0.026 -17.422 -15.414 1 98.5 87 LEU B O 1
ATOM 1636 N N . GLY B 1 88 ? 1.281 -18.922 -14.305 1 98.5 88 GLY B N 1
ATOM 1637 C CA . GLY B 1 88 ? 1.993 -19.297 -15.516 1 98.5 88 GLY B CA 1
ATOM 1638 C C . GLY B 1 88 ? 3.01 -18.266 -15.961 1 98.5 88 GLY B C 1
ATOM 1639 O O . GLY B 1 88 ? 3.357 -18.203 -17.141 1 98.5 88 GLY B O 1
ATOM 1640 N N . VAL B 1 89 ? 3.451 -17.438 -15.125 1 98.69 89 VAL B N 1
ATOM 1641 C CA . VAL B 1 89 ? 4.414 -16.391 -15.477 1 98.69 89 VAL B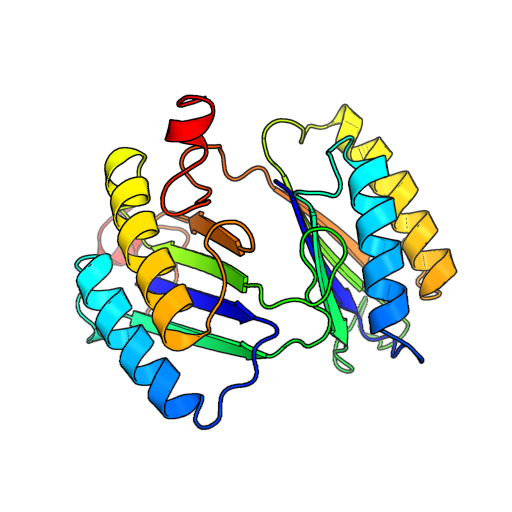 CA 1
ATOM 1642 C C . VAL B 1 89 ? 5.832 -16.953 -15.383 1 98.69 89 VAL B C 1
ATOM 1644 O O . VAL B 1 89 ? 6.246 -17.422 -14.32 1 98.69 89 VAL B O 1
ATOM 1647 N N . PRO B 1 90 ? 6.602 -16.859 -16.422 1 97.94 90 PRO B N 1
ATOM 1648 C CA . PRO B 1 90 ? 8.008 -17.25 -16.328 1 97.94 90 PRO B CA 1
ATOM 1649 C C . PRO B 1 90 ? 8.797 -16.391 -15.359 1 97.94 90 PRO B C 1
ATOM 1651 O O . PRO B 1 90 ? 8.461 -15.219 -15.156 1 97.94 90 PRO B O 1
ATOM 1654 N N . GLY B 1 91 ? 9.914 -16.906 -14.875 1 97.69 91 GLY B N 1
ATOM 1655 C CA . GLY B 1 91 ? 10.695 -16.266 -13.828 1 97.69 91 GLY B CA 1
ATOM 1656 C C . GLY B 1 91 ? 11.391 -15 -14.289 1 97.69 91 GLY B C 1
ATOM 1657 O O . GLY B 1 91 ? 11.867 -14.211 -13.477 1 97.69 91 GLY B O 1
ATOM 1658 N N . ASP B 1 92 ? 11.477 -14.812 -15.562 1 98.5 92 ASP B N 1
ATOM 1659 C CA . ASP B 1 92 ? 12.195 -13.656 -16.094 1 98.5 92 ASP B CA 1
ATOM 1660 C C . ASP B 1 92 ? 11.234 -12.586 -16.594 1 98.5 92 ASP B C 1
ATOM 1662 O O . ASP B 1 92 ? 11.602 -11.75 -17.422 1 98.5 92 ASP B O 1
ATOM 1666 N N . ARG B 1 93 ? 9.977 -12.633 -16.156 1 98.81 93 ARG B N 1
ATOM 1667 C CA . ARG B 1 93 ? 9.008 -11.656 -16.641 1 98.81 93 ARG B CA 1
ATOM 1668 C C . ARG B 1 93 ? 8.266 -11 -15.477 1 98.81 93 ARG B C 1
ATOM 1670 O O . ARG B 1 93 ? 7.07 -10.719 -15.578 1 98.81 93 ARG B O 1
ATOM 1677 N N . GLY B 1 94 ? 8.93 -10.773 -14.367 1 98.69 94 GLY B N 1
ATOM 1678 C CA . GLY B 1 94 ? 8.352 -10.062 -13.242 1 98.69 94 GLY B CA 1
ATOM 1679 C C . GLY B 1 94 ? 9.391 -9.547 -12.266 1 98.69 94 GLY B C 1
ATOM 1680 O O . GLY B 1 94 ? 10.562 -9.93 -12.336 1 98.69 94 GLY B O 1
ATOM 1681 N N . TYR B 1 95 ? 9.008 -8.656 -11.391 1 98.88 95 TYR B N 1
ATOM 1682 C CA . TYR B 1 95 ? 9.828 -8.109 -10.312 1 98.88 95 TYR B CA 1
ATOM 1683 C C . TYR B 1 95 ? 9.109 -8.211 -8.977 1 98.88 95 TYR B C 1
ATOM 1685 O O . TYR B 1 95 ? 7.875 -8.141 -8.914 1 98.88 95 TYR B O 1
ATOM 1693 N N . ILE B 1 96 ? 9.867 -8.398 -7.945 1 98.81 96 ILE B N 1
ATOM 1694 C CA . ILE B 1 96 ? 9.398 -8.242 -6.574 1 98.81 96 ILE B CA 1
ATOM 1695 C C . ILE B 1 96 ? 10.18 -7.117 -5.887 1 98.81 96 ILE B C 1
ATOM 1697 O O . ILE B 1 96 ? 11.406 -7.141 -5.859 1 98.81 96 ILE B O 1
ATOM 1701 N N . GLU B 1 97 ? 9.523 -6.141 -5.434 1 98.62 97 GLU B N 1
ATOM 1702 C CA . GLU B 1 97 ? 10.117 -5.102 -4.602 1 98.62 97 GLU B CA 1
ATOM 1703 C C . GLU B 1 97 ? 9.922 -5.402 -3.117 1 98.62 97 GLU B C 1
ATOM 1705 O O . GLU B 1 97 ? 8.805 -5.68 -2.68 1 98.62 97 GLU B O 1
ATOM 1710 N N . PHE B 1 98 ? 11.023 -5.445 -2.357 1 98.69 98 PHE B N 1
ATOM 1711 C CA . PHE B 1 98 ? 10.969 -5.617 -0.91 1 98.69 98 PHE B CA 1
ATOM 1712 C C . PHE B 1 98 ? 11.227 -4.293 -0.2 1 98.69 98 PHE B C 1
ATOM 1714 O O . PHE B 1 98 ? 12.258 -3.646 -0.433 1 98.69 98 PHE B O 1
ATOM 1721 N N . VAL B 1 99 ? 10.344 -3.896 0.684 1 97.81 99 VAL B N 1
ATOM 1722 C CA . VAL B 1 99 ? 10.453 -2.602 1.347 1 97.81 99 VAL B CA 1
ATOM 1723 C C . VAL B 1 99 ? 10.211 -2.764 2.846 1 97.81 99 VAL B C 1
ATOM 1725 O O . VAL B 1 99 ? 9.227 -3.393 3.256 1 97.81 99 VAL B O 1
ATOM 1728 N N . ASP B 1 100 ? 11.055 -2.322 3.658 1 98.12 100 ASP B N 1
ATOM 1729 C CA . ASP B 1 100 ? 10.805 -2.08 5.078 1 98.12 100 ASP B CA 1
ATOM 1730 C C . ASP B 1 100 ? 10.648 -0.587 5.359 1 98.12 100 ASP B C 1
ATOM 1732 O O . ASP B 1 100 ? 11.641 0.15 5.391 1 98.12 100 ASP B O 1
ATOM 1736 N N . PRO B 1 101 ? 9.445 -0.121 5.535 1 96.5 101 PRO B N 1
ATOM 1737 C CA . PRO B 1 101 ? 9.234 1.317 5.707 1 96.5 101 PRO B CA 1
ATOM 1738 C C . PRO B 1 101 ? 9.766 1.839 7.039 1 96.5 101 PRO B C 1
ATOM 1740 O O . PRO B 1 101 ? 9.945 3.049 7.203 1 96.5 101 PRO B O 1
ATOM 1743 N N . GLY B 1 102 ? 10.008 0.891 8.008 1 96.94 102 GLY B N 1
ATOM 1744 C CA . GLY B 1 102 ? 10.32 1.273 9.375 1 96.94 102 GLY B CA 1
ATOM 1745 C C . GLY B 1 102 ? 9.094 1.364 10.258 1 96.94 102 GLY B C 1
ATOM 1746 O O . GLY B 1 102 ? 8.031 1.787 9.812 1 96.94 102 GLY B O 1
ATOM 1747 N N . ARG B 1 103 ? 9.227 1.049 11.57 1 97.38 103 ARG B N 1
ATOM 1748 C CA . ARG B 1 103 ? 8.109 0.896 12.5 1 97.38 103 ARG B CA 1
ATOM 1749 C C . ARG B 1 103 ? 7.344 2.203 12.656 1 97.38 103 ARG B C 1
ATOM 1751 O O . ARG B 1 103 ? 6.117 2.199 12.766 1 97.38 103 ARG B O 1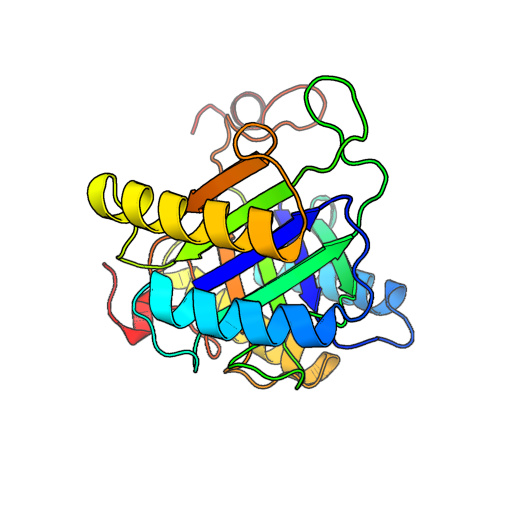
ATOM 1758 N N . VAL B 1 104 ? 8.07 3.373 12.648 1 97.31 104 VAL B N 1
ATOM 1759 C CA . VAL B 1 104 ? 7.441 4.664 12.914 1 97.31 104 VAL B CA 1
ATOM 1760 C C . VAL B 1 104 ? 6.645 5.113 11.688 1 97.31 104 VAL B C 1
ATOM 1762 O O . VAL B 1 104 ? 5.82 6.027 11.781 1 97.31 104 VAL B O 1
ATOM 1765 N N . ASN B 1 105 ? 6.859 4.418 10.547 1 98.12 105 ASN B N 1
ATOM 1766 C CA . ASN B 1 105 ? 6.254 4.848 9.297 1 98.12 105 ASN B CA 1
ATOM 1767 C C . ASN B 1 105 ? 5.125 3.91 8.867 1 98.12 105 ASN B C 1
ATOM 1769 O O . ASN B 1 105 ? 4.684 3.945 7.719 1 98.12 105 ASN B O 1
ATOM 1773 N N . MET B 1 106 ? 4.703 3.102 9.797 1 98.12 106 MET B N 1
ATOM 1774 C CA . MET B 1 106 ? 3.578 2.207 9.539 1 98.12 106 MET B CA 1
ATOM 1775 C C . MET B 1 106 ? 2.484 2.393 10.586 1 98.12 106 MET B C 1
ATOM 1777 O O . MET B 1 106 ? 2.688 2.088 11.766 1 98.12 106 MET B O 1
ATOM 1781 N N . GLY B 1 107 ? 1.359 2.85 10.125 1 98.38 107 GLY B N 1
ATOM 1782 C CA . GLY B 1 107 ? 0.215 3.018 11.008 1 98.38 107 GLY B CA 1
ATOM 1783 C C . GLY B 1 107 ? -0.607 1.752 11.164 1 98.38 107 GLY B C 1
ATOM 1784 O O . GLY B 1 107 ? -0.782 0.995 10.211 1 98.38 107 GLY B O 1
ATOM 1785 N N . TYR B 1 108 ? -1.066 1.579 12.344 1 98.5 108 TYR B N 1
ATOM 1786 C CA . TYR B 1 108 ? -1.896 0.44 12.719 1 98.5 108 TYR B CA 1
ATOM 1787 C C . TYR B 1 108 ? -2.697 0.743 13.977 1 98.5 108 TYR B C 1
ATOM 1789 O O . TYR B 1 108 ? -2.164 1.303 14.938 1 98.5 108 TYR B O 1
ATOM 1797 N N . LYS B 1 109 ? -4.008 0.434 13.93 1 98.12 109 LYS B N 1
ATOM 1798 C CA . LYS B 1 109 ? -4.891 0.602 15.078 1 98.12 109 LYS B CA 1
ATOM 1799 C C . LYS B 1 109 ? -4.824 2.025 15.617 1 98.12 109 LYS B C 1
ATOM 1801 O O . LYS B 1 109 ? -4.727 2.23 16.828 1 98.12 109 LYS B O 1
ATOM 1806 N N . GLY B 1 110 ? -4.777 2.982 14.727 1 98.12 110 GLY B N 1
ATOM 1807 C CA . GLY B 1 110 ? -4.855 4.383 15.102 1 98.12 110 GLY B CA 1
ATOM 1808 C C . GLY B 1 110 ? -3.559 4.914 15.688 1 98.12 110 GLY B C 1
ATOM 1809 O O . GLY B 1 110 ? -3.531 6.004 16.266 1 98.12 110 GLY B O 1
ATOM 1810 N N . THR B 1 111 ? -2.543 4.148 15.633 1 98.12 111 THR B N 1
ATOM 1811 C CA . THR B 1 111 ? -1.192 4.543 16.016 1 98.12 111 THR B CA 1
ATOM 1812 C C . THR B 1 111 ? -0.167 4 15.023 1 98.12 111 THR B C 1
ATOM 1814 O O . THR B 1 111 ? -0.484 3.777 13.852 1 98.12 111 THR B O 1
ATOM 1817 N N . THR B 1 112 ? 1.161 3.926 15.469 1 97.94 112 THR B N 1
ATOM 1818 C CA . THR B 1 112 ? 2.184 3.35 14.602 1 97.94 112 THR B CA 1
ATOM 1819 C C . THR B 1 112 ? 2.873 2.174 15.289 1 97.94 112 THR B C 1
ATOM 1821 O O . THR B 1 112 ? 2.771 2.014 16.5 1 97.94 112 THR B O 1
ATOM 1824 N N . PHE B 1 113 ? 3.537 1.39 14.555 1 97.75 113 PHE B N 1
ATOM 1825 C CA . PHE B 1 113 ? 4.285 0.278 15.133 1 97.75 113 PHE B CA 1
ATOM 1826 C C . PHE B 1 113 ? 5.473 0.786 15.945 1 97.75 113 PHE B C 1
ATOM 1828 O O . PHE B 1 113 ? 6.012 0.059 16.781 1 97.75 113 PHE B O 1
ATOM 1835 N N . GLY B 1 114 ? 5.879 2.057 15.609 1 96.88 114 GLY B N 1
ATOM 1836 C CA . GLY B 1 114 ? 6.855 2.67 16.5 1 96.88 114 GLY B CA 1
ATOM 1837 C C . GLY B 1 114 ? 6.391 2.754 17.938 1 96.88 114 GLY B C 1
ATOM 1838 O O . GLY B 1 114 ? 7.176 2.553 18.859 1 96.88 114 GLY B O 1
ATOM 1839 N N . THR B 1 115 ? 5.168 3.045 18.109 1 96.25 115 THR B N 1
ATOM 1840 C CA . THR B 1 115 ? 4.562 3.141 19.438 1 96.25 115 THR B CA 1
ATOM 1841 C C . THR B 1 115 ? 4.285 1.752 20 1 96.25 115 THR B C 1
ATOM 1843 O O . THR B 1 115 ? 4.465 1.517 21.203 1 96.25 115 THR B O 1
ATOM 1846 N N . ILE B 1 116 ? 3.869 0.803 19.234 1 95.31 116 ILE B N 1
ATOM 1847 C CA . ILE B 1 116 ? 3.432 -0.52 19.656 1 95.31 116 ILE B CA 1
ATOM 1848 C C . ILE B 1 116 ? 4.645 -1.371 20.031 1 95.31 116 ILE B C 1
ATOM 1850 O O . ILE B 1 116 ? 4.645 -2.055 21.062 1 95.31 116 ILE B O 1
ATOM 1854 N N . PHE B 1 117 ? 5.699 -1.294 19.188 1 92.94 117 PHE B N 1
ATOM 1855 C CA . PHE B 1 117 ? 6.832 -2.195 19.344 1 92.94 117 PHE B CA 1
ATOM 1856 C C . PHE B 1 117 ? 8.078 -1.425 19.766 1 92.94 117 PHE B C 1
ATOM 1858 O O . PHE B 1 117 ? 9.125 -2.023 20.047 1 92.94 117 PHE B O 1
ATOM 1865 N N . GLY B 1 118 ? 7.93 -0.079 19.828 1 90.25 118 GLY B N 1
ATOM 1866 C CA . GLY B 1 118 ? 9.109 0.746 20.047 1 90.25 118 GLY B CA 1
ATOM 1867 C C . GLY B 1 118 ? 9.711 1.294 18.766 1 90.25 118 GLY B C 1
ATOM 1868 O O . GLY B 1 118 ? 9.539 0.709 17.703 1 90.25 118 GLY B O 1
ATOM 1869 N N . LYS B 1 119 ? 10.359 2.504 19 1 79.12 119 LYS B N 1
ATOM 1870 C CA . LYS B 1 119 ? 10.922 3.223 17.859 1 79.12 119 LYS B CA 1
ATOM 1871 C C . LYS B 1 119 ? 12.109 2.473 17.266 1 79.12 119 LYS B C 1
ATOM 1873 O O . LY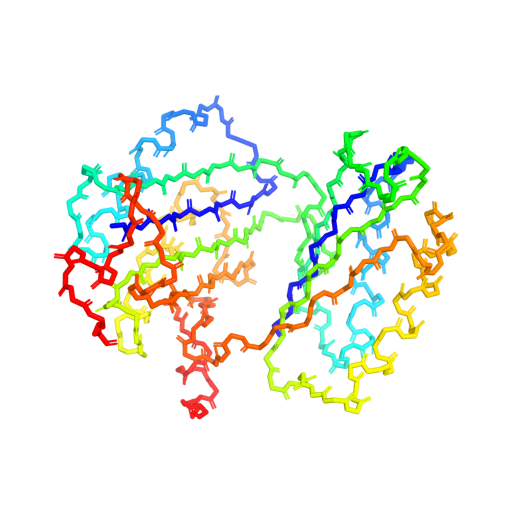S B 1 119 ? 12.938 1.927 18 1 79.12 119 LYS B O 1
ATOM 1878 N N . LYS B 1 120 ? 12.141 1.487 16.516 1 63.78 120 LYS B N 1
ATOM 1879 C CA . LYS B 1 120 ? 13.375 0.841 16.062 1 63.78 120 LYS B CA 1
ATOM 1880 C C . LYS B 1 120 ? 14.484 1.864 15.859 1 63.78 120 LYS B C 1
ATOM 1882 O O . LYS B 1 120 ? 14.227 3.002 15.469 1 63.78 120 LYS B O 1
#

Foldseek 3Di:
DKEKEKEKQFDDPCVPVVQVVVLVLVCVLQVHPSVPYHYDYDHDQPDDFPPDRPIAMEMEMEDAPRDDDVSVVVSLVSVLVVCCVRRVDDSRRYDYHYDYPAQQRADDPNHTNCVVVNRD/DKEKEKEKQFDDPCVPVVQVVVLVLVCVLQVHPSVPYHYDYDHDQPDDFPPDSPIAMEMEMEDAPRDDDVSVVVSLVSVLVVCCVRRVDHSPHYDYHYDYPAQQRADDPNHTNCVVVNRD

Radius of gyration: 18.1 Å; Cα contacts (8 Å, |Δi|>4): 504; chains: 2; bounding box: 42×47×45 Å

Solvent-accessible surface area (backbone atoms only — not comparable to full-atom values): 12730 Å² total; per-residue (Å²): 106,33,42,39,44,35,39,24,43,56,82,64,96,52,59,67,61,50,48,54,53,49,32,51,49,48,16,63,67,72,71,42,68,54,92,45,52,43,66,47,82,42,77,34,80,32,33,31,37,44,67,34,72,63,52,31,40,43,33,40,36,40,35,64,92,73,75,44,58,72,54,36,28,54,45,22,36,55,52,40,51,52,43,26,73,74,63,63,24,56,50,85,31,42,40,33,39,55,40,58,78,44,40,71,68,37,74,54,94,93,43,31,38,13,71,75,76,40,67,115,102,34,41,39,43,36,38,25,40,56,83,64,96,52,54,57,62,49,38,45,52,48,27,52,49,49,16,62,67,71,70,43,66,39,72,44,28,27,30,35,68,40,75,36,79,80,50,65,49,95,91,35,70,61,53,30,41,43,34,41,37,38,33,66,95,73,72,49,78,72,56,46,55,55,44,46,54,54,50,47,49,51,44,24,73,76,63,62,25,57,83,88,33,54,52,74,47,82,41,58,75,45,40,41,25,30,25,42,59,39,22,22,38,14,74,76,76,40,69,120

Secondary structure (DSSP, 8-state):
-EEEEEEESPPPS-HHHHHHHHHHHHHHHHT--GGG-EEEEEE-TT-EETTB-SS-EEEEEEESS---HHHHHHHHHHHHHHHHHHH---TTSEEEEEE---GGG-EETTEEHHHHH---/-EEEEEEESPPPS-HHHHHHHHHHHHHHHHT--GGG-EEEEEE-TT--BTTB-SS-EEEEEEESS---HHHHHHHHHHHHHHHHHHH---TTSEEEEEE---GGGEEETTEEHHHHH---

Sequence (240 aa):
MPTLTLLTNVKLADPKAFALEFSKLGAETLGKPELYISVSYTYNETLTFNGSFAPAFNLSIKSLDNINHEVNEQYSKVLFKFLEDKLGVPGDRGYIEFVDPGRVNMGYKGTTFGTIFGKKMPTLTLLTNVKLADPKAFALEFSKLGAETLGKPELYISVSYTYNETLTFNGSFAPAFNLSIKSLDNINHEVNEQYSKVLFKFLEDKLGVPGDRGYIEFVDPGRVNMGYKGTTFGTIFGKK

pLDDT: mean 97.57, std 3.99, range [63.78, 98.94]

Organism: Pleurotus ostreatus (NCBI:txid5322)

Nearest PDB structures (foldseek):
  1mff-assembly1_C  TM=9.453E-01  e=5.157E-12  Mus musculus
  3gad-assembly1_C  TM=9.168E-01  e=8.797E-12  Plasmodium yoelii yoelii
  8ap3-assembly1_C  TM=9.210E-01  e=2.240E-11  Arabidopsis thaliana
  4plu-assembly1_B  TM=9.289E-01  e=3.574E-11  Homo sapiens
  9mf3-assembly1_A  TM=9.168E-01  e=4.668E-11  Plasmodium knowlesi strain H

InterPro domains:
  IPR001398 Macrophage migration inhibitory factor [PF01187] (2-114)
  IPR001398 Macrophage migration inhibitory factor [PTHR11954] (1-113)
  IPR014347 Tautomerase/MIF superfamily [G3DSA:3.30.429.10] (1-114)
  IPR014347 Tautomerase/MIF superfamily [SSF55331] (2-113)